Protein AF-A0A1W1CU04-F1 (afdb_monomer_lite)

pLDDT: mean 90.12, std 9.25, range [44.06, 98.25]

Structure (mmCIF, N/CA/C/O backbone):
data_AF-A0A1W1CU04-F1
#
_entry.id   AF-A0A1W1CU04-F1
#
loop_
_atom_site.group_PDB
_atom_site.id
_atom_site.type_symbol
_atom_site.label_atom_id
_atom_site.label_alt_id
_atom_site.label_comp_id
_atom_site.label_asym_id
_atom_site.label_entity_id
_atom_site.label_seq_id
_atom_site.pdbx_PDB_ins_code
_atom_site.Cartn_x
_atom_site.Cartn_y
_atom_site.Cartn_z
_atom_site.occupancy
_atom_site.B_iso_or_equiv
_atom_site.auth_seq_id
_atom_site.auth_comp_id
_atom_site.auth_asym_id
_atom_site.auth_atom_id
_atom_site.pdbx_PDB_model_num
ATOM 1 N N . MET A 1 1 ? 31.907 -10.666 -50.712 1.00 54.28 1 MET A N 1
ATOM 2 C CA . MET A 1 1 ? 33.345 -10.368 -50.486 1.00 54.28 1 MET A CA 1
ATOM 3 C C . MET A 1 1 ? 34.166 -11.618 -50.156 1.00 54.28 1 MET A C 1
ATOM 5 O O . MET A 1 1 ? 35.271 -11.721 -50.667 1.00 54.28 1 MET A O 1
ATOM 9 N N . ALA A 1 2 ? 33.621 -12.606 -49.430 1.00 50.88 2 ALA A N 1
ATOM 10 C CA . ALA A 1 2 ? 34.290 -13.886 -49.134 1.00 50.88 2 ALA A CA 1
ATOM 11 C C . ALA A 1 2 ? 34.660 -14.760 -50.361 1.00 50.88 2 ALA A C 1
ATOM 13 O O . ALA A 1 2 ? 35.478 -15.665 -50.253 1.00 50.88 2 ALA A O 1
ATOM 14 N N . HIS A 1 3 ? 34.098 -14.481 -51.544 1.00 54.50 3 HIS A N 1
ATOM 15 C CA . HIS A 1 3 ? 34.389 -15.219 -52.783 1.00 54.50 3 HIS A CA 1
ATOM 16 C C . HIS A 1 3 ? 35.418 -14.540 -53.704 1.00 54.50 3 HIS A C 1
ATOM 18 O O . HIS A 1 3 ? 35.673 -15.045 -54.795 1.00 54.50 3 HIS A O 1
ATOM 24 N N . SER A 1 4 ? 36.020 -13.421 -53.280 1.00 64.62 4 SER A N 1
ATOM 25 C CA . SER A 1 4 ? 37.124 -12.778 -54.007 1.00 64.62 4 SER A CA 1
ATOM 26 C C . SER A 1 4 ? 38.318 -13.733 -54.096 1.00 64.62 4 SER A C 1
ATOM 28 O O . SER A 1 4 ? 38.808 -14.188 -53.062 1.00 64.62 4 SER A O 1
ATOM 30 N N . SER A 1 5 ? 38.801 -14.023 -55.309 1.00 62.44 5 SER A N 1
ATOM 31 C CA . SER A 1 5 ? 39.942 -14.923 -55.547 1.00 62.44 5 SER A CA 1
ATOM 32 C C . SER A 1 5 ? 41.186 -14.522 -54.753 1.00 62.44 5 SER A C 1
ATOM 34 O O . SER A 1 5 ? 41.891 -15.390 -54.260 1.00 62.44 5 SER A O 1
ATOM 36 N N . ASN A 1 6 ? 41.398 -13.218 -54.556 1.00 72.88 6 ASN A N 1
ATOM 37 C CA . ASN A 1 6 ? 42.599 -12.673 -53.918 1.00 72.88 6 ASN A CA 1
ATOM 38 C C . ASN A 1 6 ? 42.543 -12.700 -52.381 1.00 72.88 6 ASN A C 1
ATOM 40 O O . ASN A 1 6 ? 43.567 -12.515 -51.731 1.00 72.88 6 ASN A O 1
ATOM 44 N N . LEU A 1 7 ? 41.356 -12.888 -51.789 1.00 80.00 7 LEU A N 1
ATOM 45 C CA . LEU A 1 7 ? 41.172 -12.917 -50.333 1.00 80.00 7 LEU A CA 1
ATOM 46 C C . LEU A 1 7 ? 41.146 -14.350 -49.776 1.00 80.00 7 LEU A C 1
ATOM 48 O O . LEU A 1 7 ? 41.404 -14.536 -48.591 1.00 80.00 7 LEU A O 1
ATOM 52 N N . LYS A 1 8 ? 40.869 -15.355 -50.620 1.00 81.62 8 LYS A N 1
ATOM 53 C CA . LYS A 1 8 ? 40.744 -16.769 -50.222 1.00 81.62 8 LYS A CA 1
ATOM 54 C C . LYS A 1 8 ? 41.971 -17.300 -49.484 1.00 81.62 8 LYS A C 1
ATOM 56 O O . LYS A 1 8 ? 41.802 -17.950 -48.462 1.00 81.62 8 LYS A O 1
ATOM 61 N N . ASP A 1 9 ? 43.171 -16.953 -49.941 1.00 84.44 9 ASP A N 1
ATOM 62 C CA . ASP A 1 9 ? 44.426 -17.431 -49.340 1.00 84.44 9 ASP A CA 1
ATOM 63 C C . ASP A 1 9 ? 44.681 -16.851 -47.938 1.00 84.44 9 ASP A C 1
ATOM 65 O O . ASP A 1 9 ? 45.442 -17.408 -47.145 1.00 84.44 9 ASP A O 1
ATOM 69 N N . TYR A 1 10 ? 44.025 -15.733 -47.612 1.00 87.69 10 TYR A N 1
ATOM 70 C CA . TYR A 1 10 ? 44.131 -15.074 -46.314 1.00 87.69 10 TYR A CA 1
ATOM 71 C C . TYR A 1 10 ? 42.973 -15.412 -45.378 1.00 87.69 10 TYR A C 1
ATOM 73 O O . TYR A 1 10 ? 43.105 -15.181 -44.178 1.00 87.69 10 TYR A O 1
ATOM 81 N N . LEU A 1 11 ? 41.853 -15.939 -45.877 1.00 89.06 11 LEU A N 1
ATOM 82 C CA . LEU A 1 11 ? 40.714 -16.308 -45.039 1.00 89.06 11 LEU A CA 1
ATOM 83 C C . LEU A 1 11 ? 41.063 -17.520 -44.173 1.00 89.06 11 LEU A C 1
ATOM 85 O O . LEU A 1 11 ? 41.605 -18.518 -44.646 1.00 89.06 11 LEU A O 1
ATOM 89 N N . VAL A 1 12 ? 40.766 -17.417 -42.879 1.00 89.12 12 VAL A N 1
ATOM 90 C CA . VAL A 1 12 ? 40.887 -18.553 -41.953 1.00 89.12 12 VAL A CA 1
ATOM 91 C C . VAL A 1 12 ? 39.713 -19.505 -42.154 1.00 89.12 12 VAL A C 1
ATOM 93 O O . VAL A 1 12 ? 39.900 -20.718 -42.196 1.00 89.12 12 VAL A O 1
ATOM 96 N N . ASP A 1 13 ? 38.526 -18.937 -42.347 1.00 86.75 13 ASP A N 1
ATOM 97 C CA . ASP A 1 13 ? 37.298 -19.622 -42.718 1.00 86.75 13 ASP A CA 1
ATOM 98 C C . ASP A 1 13 ? 36.418 -18.695 -43.578 1.00 86.75 13 ASP A C 1
ATOM 100 O O . ASP A 1 13 ? 36.758 -17.542 -43.853 1.00 86.75 13 ASP A O 1
ATOM 104 N N . THR A 1 14 ? 35.284 -19.216 -44.041 1.00 83.50 14 THR A N 1
ATOM 105 C CA . THR A 1 14 ? 34.280 -18.450 -44.794 1.00 83.50 14 THR A CA 1
ATOM 106 C C . THR A 1 14 ? 33.106 -18.001 -43.925 1.00 83.50 14 THR A C 1
ATOM 108 O O . THR A 1 14 ? 32.091 -17.559 -44.466 1.00 83.50 14 THR A O 1
ATOM 111 N N . GLN A 1 15 ? 33.195 -18.168 -42.604 1.00 85.81 15 GLN A N 1
ATOM 112 C CA . GLN A 1 15 ? 32.129 -17.804 -41.681 1.00 85.81 15 GLN A CA 1
ATOM 113 C C . GLN A 1 15 ? 32.195 -16.307 -41.373 1.00 85.81 15 GLN A C 1
ATOM 115 O O . GLN A 1 15 ? 33.254 -15.679 -41.382 1.00 85.81 15 GLN A O 1
ATOM 120 N N . VAL A 1 16 ? 31.027 -15.719 -41.127 1.00 87.69 16 VAL A N 1
ATOM 121 C CA . VAL A 1 16 ? 30.937 -14.352 -40.617 1.00 87.69 16 VAL A CA 1
ATOM 122 C C . VAL A 1 16 ? 31.003 -14.431 -39.101 1.00 87.69 16 VAL A C 1
ATOM 124 O O . VAL A 1 16 ? 30.215 -15.138 -38.476 1.00 87.69 16 VAL A O 1
ATOM 127 N N . HIS A 1 17 ? 31.952 -13.709 -38.519 1.00 89.75 17 HIS A N 1
ATOM 128 C CA . HIS A 1 17 ? 32.174 -13.672 -37.079 1.00 89.75 17 HIS A CA 1
ATOM 129 C C . HIS A 1 17 ? 31.559 -12.410 -36.500 1.00 89.75 17 HIS A C 1
ATOM 131 O O . HIS A 1 17 ? 31.733 -11.330 -37.059 1.00 89.75 17 HIS A O 1
ATOM 137 N N . PHE A 1 18 ? 30.876 -12.521 -35.367 1.00 89.44 18 PHE A N 1
ATOM 138 C CA . PHE A 1 18 ? 30.270 -11.369 -34.709 1.00 89.44 18 PHE A CA 1
ATOM 139 C C . PHE A 1 18 ? 31.154 -10.890 -33.558 1.00 89.44 18 PHE A C 1
ATOM 141 O O . PHE A 1 18 ? 31.377 -11.627 -32.597 1.00 89.44 18 PHE A O 1
ATOM 148 N N . LEU A 1 19 ? 31.666 -9.662 -33.653 1.00 87.06 19 LEU A N 1
ATOM 149 C CA . LEU A 1 19 ? 32.541 -9.061 -32.648 1.00 87.06 19 LEU A CA 1
ATOM 150 C C . LEU A 1 19 ? 32.083 -7.632 -32.348 1.00 87.06 19 LEU A C 1
ATOM 152 O O . LEU A 1 19 ? 31.969 -6.815 -33.253 1.00 87.06 19 LEU A O 1
ATOM 156 N N . ASN A 1 20 ? 31.840 -7.322 -31.070 1.00 82.25 20 ASN A N 1
ATOM 157 C CA . ASN A 1 20 ? 31.435 -5.989 -30.596 1.00 82.25 20 ASN A CA 1
ATOM 158 C C . ASN A 1 20 ? 30.204 -5.391 -31.307 1.00 82.25 20 ASN A C 1
ATOM 160 O O . ASN A 1 20 ? 30.112 -4.178 -31.462 1.00 82.25 20 ASN A O 1
ATOM 164 N N . GLY A 1 21 ? 29.251 -6.225 -31.733 1.00 79.38 21 GLY A N 1
ATOM 165 C CA . GLY A 1 21 ? 28.074 -5.749 -32.466 1.00 79.38 21 GLY A CA 1
ATOM 166 C C . GLY A 1 21 ? 28.260 -5.686 -33.986 1.00 79.38 21 GLY A C 1
ATOM 167 O O . GLY A 1 21 ? 27.312 -5.354 -34.696 1.00 79.38 21 GLY A O 1
ATOM 168 N N . GLU A 1 22 ? 29.453 -6.011 -34.494 1.00 83.25 22 GLU A N 1
ATOM 169 C CA . GLU A 1 22 ? 29.786 -5.948 -35.914 1.00 83.25 22 GLU A CA 1
ATOM 170 C C . GLU A 1 22 ? 30.057 -7.327 -36.521 1.00 83.25 22 GLU A C 1
ATOM 172 O O . GLU A 1 22 ? 30.656 -8.214 -35.913 1.00 83.25 22 GLU A O 1
ATOM 177 N N . GLU A 1 23 ? 29.628 -7.486 -37.769 1.00 88.19 23 GLU A N 1
ATOM 178 C CA . GLU A 1 23 ? 29.925 -8.644 -38.604 1.00 88.19 23 GLU A CA 1
ATOM 179 C C . GLU A 1 23 ? 31.312 -8.486 -39.235 1.00 88.19 23 GLU A C 1
ATOM 181 O O . GLU A 1 23 ? 31.599 -7.507 -39.926 1.00 88.19 23 GLU A O 1
ATOM 186 N N . THR A 1 24 ? 32.178 -9.468 -39.013 1.00 90.19 24 THR A N 1
ATOM 187 C CA . THR A 1 24 ? 33.597 -9.429 -39.369 1.00 90.19 24 THR A CA 1
ATOM 188 C C . THR A 1 24 ? 34.019 -10.673 -40.131 1.00 90.19 24 THR A C 1
ATOM 190 O O . THR A 1 24 ? 33.391 -11.731 -40.052 1.00 90.19 24 THR A O 1
ATOM 193 N N . LEU A 1 25 ? 35.118 -10.549 -40.873 1.00 90.12 25 LEU A N 1
ATOM 194 C CA . LEU A 1 25 ? 35.804 -11.682 -41.490 1.00 90.12 25 LEU A CA 1
ATOM 195 C C . LEU A 1 25 ? 37.076 -11.992 -40.708 1.00 90.12 25 LEU A C 1
ATOM 197 O O . LEU A 1 25 ? 37.779 -11.072 -40.284 1.00 90.12 25 LEU A O 1
ATOM 201 N N . MET A 1 26 ? 37.399 -13.276 -40.563 1.00 92.12 26 MET A N 1
ATOM 202 C CA . MET A 1 26 ? 38.634 -13.705 -39.914 1.00 92.12 26 MET A CA 1
ATOM 203 C C . MET A 1 26 ? 39.724 -13.990 -40.951 1.00 92.12 26 MET A C 1
ATOM 205 O O . MET A 1 26 ? 39.565 -14.844 -41.827 1.00 92.12 26 MET A O 1
ATOM 209 N N . VAL A 1 27 ? 40.855 -13.290 -40.843 1.00 92.25 27 VAL A N 1
ATOM 210 C CA . VAL A 1 27 ? 41.971 -13.396 -41.796 1.00 92.25 27 VAL A CA 1
ATOM 211 C C . VAL A 1 27 ? 43.332 -13.591 -41.122 1.00 92.25 27 VAL A C 1
ATOM 213 O O . VAL A 1 27 ? 43.579 -13.157 -39.993 1.00 92.25 27 VAL A O 1
ATOM 216 N N . ARG A 1 28 ? 44.252 -14.234 -41.846 1.00 91.88 28 ARG A N 1
ATOM 217 C CA . ARG A 1 28 ? 45.676 -14.375 -41.514 1.00 91.88 28 ARG A CA 1
ATOM 218 C C . ARG A 1 28 ? 46.428 -13.072 -41.791 1.00 91.88 28 ARG A C 1
ATOM 220 O O . ARG A 1 28 ? 46.020 -12.270 -42.627 1.00 91.88 28 ARG A O 1
ATOM 227 N N . GLY A 1 29 ? 47.561 -12.873 -41.115 1.00 88.31 29 GLY A N 1
ATOM 228 C CA . GLY A 1 29 ? 48.435 -11.716 -41.340 1.00 88.31 29 GLY A CA 1
ATOM 229 C C . GLY A 1 29 ? 48.905 -11.593 -42.798 1.00 88.31 29 GLY A C 1
ATOM 230 O O . GLY A 1 29 ? 49.061 -12.589 -43.497 1.00 88.31 29 GLY A O 1
ATOM 231 N N . GLY A 1 30 ? 49.128 -10.360 -43.263 1.00 86.81 30 GLY A N 1
ATOM 232 C CA . GLY A 1 30 ? 49.536 -10.076 -44.650 1.00 86.81 30 GLY A CA 1
ATOM 233 C C . GLY A 1 30 ? 48.389 -9.730 -45.610 1.00 86.81 30 GLY A C 1
ATOM 234 O O . GLY A 1 30 ? 48.650 -9.381 -46.760 1.00 86.81 30 GLY A O 1
ATOM 235 N N . PHE A 1 31 ? 47.141 -9.729 -45.131 1.00 87.50 31 PHE A N 1
ATOM 236 C CA . PHE A 1 31 ? 45.939 -9.416 -45.917 1.00 87.50 31 PHE A CA 1
ATOM 237 C C . PHE A 1 31 ? 45.874 -7.976 -46.468 1.00 87.50 31 PHE A C 1
ATOM 239 O O . PHE A 1 31 ? 45.097 -7.719 -47.384 1.00 87.50 31 PHE A O 1
ATOM 246 N N . ASN A 1 32 ? 46.689 -7.037 -45.963 1.00 85.38 32 ASN A N 1
ATOM 247 C CA . ASN A 1 32 ? 46.662 -5.611 -46.344 1.00 85.38 32 ASN A CA 1
ATOM 248 C C . ASN A 1 32 ? 46.823 -5.359 -47.855 1.00 85.38 32 ASN A C 1
ATOM 250 O O . ASN A 1 32 ? 46.348 -4.346 -48.365 1.00 85.38 32 ASN A O 1
ATOM 254 N N . LYS A 1 33 ? 47.509 -6.261 -48.575 1.00 84.69 33 LYS A N 1
ATOM 255 C CA . LYS A 1 33 ? 47.652 -6.187 -50.040 1.00 84.69 33 LYS A CA 1
ATOM 256 C C . LYS A 1 33 ? 46.399 -6.669 -50.781 1.00 84.69 33 LYS A C 1
ATOM 258 O O . LYS A 1 33 ? 46.155 -6.224 -51.897 1.00 84.69 33 LYS A O 1
ATOM 263 N N . ALA A 1 34 ? 45.625 -7.566 -50.171 1.00 85.94 34 ALA A N 1
ATOM 264 C CA . ALA A 1 34 ? 44.430 -8.169 -50.755 1.00 85.94 34 ALA A CA 1
ATOM 265 C C . ALA A 1 34 ? 43.155 -7.361 -50.468 1.00 85.94 34 ALA A C 1
ATOM 267 O O . ALA A 1 34 ? 42.261 -7.312 -51.312 1.00 85.94 34 ALA A O 1
ATOM 268 N N . ILE A 1 35 ? 43.056 -6.724 -49.296 1.00 86.69 35 ILE A N 1
ATOM 269 C CA . ILE A 1 35 ? 41.890 -5.926 -48.906 1.00 86.69 35 ILE A CA 1
ATOM 270 C C . ILE A 1 35 ? 42.269 -4.782 -47.960 1.00 86.69 35 ILE A C 1
ATOM 272 O O . ILE A 1 35 ? 43.042 -4.958 -47.019 1.00 86.69 35 ILE A O 1
ATOM 276 N N . LYS A 1 36 ? 41.677 -3.603 -48.188 1.00 88.38 36 LYS A N 1
ATOM 277 C CA . LYS A 1 36 ? 41.704 -2.492 -47.230 1.00 88.38 36 LYS A CA 1
ATOM 278 C C . LYS A 1 36 ? 40.586 -2.687 -46.209 1.00 88.38 36 LYS A C 1
ATOM 280 O O . LYS A 1 36 ? 39.408 -2.695 -46.575 1.00 88.38 36 LYS A O 1
ATOM 285 N N . ALA A 1 37 ? 40.953 -2.861 -44.947 1.00 89.31 37 ALA A N 1
ATOM 286 C CA . ALA A 1 37 ? 40.018 -3.138 -43.866 1.00 89.31 37 ALA A CA 1
ATOM 287 C C . ALA A 1 37 ? 40.533 -2.574 -42.535 1.00 89.31 37 ALA A C 1
ATOM 289 O O . ALA A 1 37 ? 41.746 -2.480 -42.335 1.00 89.31 37 ALA A O 1
ATOM 290 N N . SER A 1 38 ? 39.622 -2.216 -41.630 1.00 88.62 38 SER A N 1
ATOM 291 C CA . SER A 1 38 ? 39.956 -1.926 -40.234 1.00 88.62 38 SER A CA 1
ATOM 292 C C . SER A 1 38 ? 40.037 -3.231 -39.443 1.00 88.62 38 SER A C 1
ATOM 294 O O . SER A 1 38 ? 39.278 -4.169 -39.685 1.00 88.62 38 SER A O 1
ATOM 296 N N . VAL A 1 39 ? 40.981 -3.307 -38.505 1.00 90.88 39 VAL A N 1
ATOM 297 C CA . VAL A 1 39 ? 41.108 -4.442 -37.583 1.00 90.88 39 VAL A CA 1
ATOM 298 C C . VAL A 1 39 ? 40.288 -4.130 -36.337 1.00 90.88 39 VAL A C 1
ATOM 300 O O . VAL A 1 39 ? 40.602 -3.173 -35.635 1.00 90.88 39 VAL A O 1
ATOM 303 N N . LEU A 1 40 ? 39.269 -4.941 -36.055 1.00 89.31 40 LEU A N 1
ATOM 304 C CA . LEU A 1 40 ? 38.400 -4.773 -34.882 1.00 89.31 40 LEU A CA 1
ATOM 305 C C . LEU A 1 40 ? 38.860 -5.591 -33.673 1.00 89.31 40 LEU A C 1
ATOM 307 O O . LEU A 1 40 ? 38.495 -5.293 -32.539 1.00 89.31 40 LEU A O 1
ATOM 311 N N . GLY A 1 41 ? 39.678 -6.617 -33.897 1.00 90.50 41 GLY A N 1
ATOM 312 C CA . GLY A 1 41 ? 40.211 -7.439 -32.822 1.00 90.50 41 GLY A CA 1
ATOM 313 C C . GLY A 1 41 ? 41.112 -8.555 -33.324 1.00 90.50 41 GLY A C 1
ATOM 314 O O . GLY A 1 41 ? 41.338 -8.717 -34.527 1.00 90.50 41 GLY A O 1
ATOM 315 N N . ARG A 1 42 ? 41.627 -9.343 -32.379 1.00 91.62 42 ARG A N 1
ATOM 316 C CA . ARG A 1 42 ? 42.416 -10.544 -32.658 1.00 91.62 42 ARG A CA 1
ATOM 317 C C . ARG A 1 42 ? 41.809 -11.751 -31.958 1.00 91.62 42 ARG A C 1
ATOM 319 O O . ARG A 1 42 ? 41.322 -11.629 -30.837 1.00 91.62 42 ARG A O 1
ATOM 326 N N . SER A 1 43 ? 41.847 -12.905 -32.613 1.00 91.81 43 SER A N 1
ATOM 327 C CA . SER A 1 43 ? 41.482 -14.176 -31.992 1.00 91.81 43 SER A CA 1
ATOM 328 C C . SER A 1 43 ? 42.599 -14.674 -31.070 1.00 91.81 43 SER A C 1
ATOM 330 O O . SER A 1 43 ? 43.752 -14.250 -31.175 1.00 91.81 43 SER A O 1
ATOM 332 N N . SER A 1 44 ? 42.273 -15.623 -30.190 1.00 88.19 44 SER A N 1
ATOM 333 C CA . SER A 1 44 ? 43.250 -16.308 -29.329 1.00 88.19 44 SER A CA 1
ATOM 334 C C . SER A 1 44 ? 44.331 -17.050 -30.126 1.00 88.19 44 SER A C 1
ATOM 336 O O . SER A 1 44 ? 45.464 -17.156 -29.670 1.00 88.19 44 SER A O 1
ATOM 338 N N . GLY A 1 45 ? 44.004 -17.504 -31.341 1.00 86.25 45 GLY A N 1
ATOM 339 C CA . GLY A 1 45 ? 44.941 -18.112 -32.291 1.00 86.25 45 GLY A CA 1
ATOM 340 C C . GLY A 1 45 ? 45.793 -17.113 -33.087 1.00 86.25 45 GLY A C 1
ATOM 341 O O . GLY A 1 45 ? 46.537 -17.526 -33.971 1.00 86.25 45 GLY A O 1
ATOM 342 N N . GLY A 1 46 ? 45.683 -15.807 -32.814 1.00 88.88 46 GLY A N 1
ATOM 343 C CA . GLY A 1 46 ? 46.479 -14.761 -33.466 1.00 88.88 46 GLY A CA 1
ATOM 344 C C . GLY A 1 46 ? 45.952 -14.282 -34.825 1.00 88.88 46 GLY A C 1
ATOM 345 O O . GLY A 1 46 ? 46.653 -13.544 -35.517 1.00 88.88 46 GLY A O 1
ATOM 346 N N . PHE A 1 47 ? 44.733 -14.667 -35.216 1.00 93.19 47 PHE A N 1
ATOM 347 C CA . PHE A 1 47 ? 44.088 -14.197 -36.450 1.00 93.19 47 PHE A CA 1
ATOM 348 C C . PHE A 1 47 ? 43.404 -12.843 -36.250 1.00 93.19 47 PHE A C 1
ATOM 350 O O . PHE A 1 47 ? 43.088 -12.462 -35.125 1.00 93.19 47 PHE A O 1
ATOM 357 N N . PHE A 1 48 ? 43.163 -12.112 -37.335 1.00 92.81 48 PHE A N 1
ATOM 358 C CA . PHE A 1 48 ? 42.586 -10.769 -37.298 1.00 92.81 48 PHE A CA 1
ATOM 359 C C . PHE A 1 48 ? 41.107 -10.799 -37.669 1.00 92.81 48 PHE A C 1
ATOM 361 O O . PHE A 1 48 ? 40.753 -11.340 -38.715 1.00 92.81 48 PHE A O 1
ATOM 368 N N . TYR A 1 49 ? 40.267 -10.163 -36.853 1.00 92.94 49 TYR A N 1
ATOM 369 C CA . TYR A 1 49 ? 38.896 -9.826 -37.226 1.00 92.94 49 TYR A CA 1
ATOM 370 C C . TYR A 1 49 ? 38.905 -8.491 -37.956 1.00 92.94 49 TYR A C 1
ATOM 372 O O . TYR A 1 49 ? 39.362 -7.484 -37.402 1.00 92.94 49 TYR A O 1
ATOM 380 N N . ILE A 1 50 ? 38.431 -8.490 -39.198 1.00 90.38 50 ILE A N 1
ATOM 381 C CA . ILE A 1 50 ? 38.492 -7.319 -40.068 1.00 90.38 50 ILE A CA 1
ATOM 382 C C . ILE A 1 50 ? 37.111 -6.890 -40.558 1.00 90.38 50 ILE A C 1
ATOM 384 O O . ILE A 1 50 ? 36.259 -7.728 -40.869 1.00 90.38 50 ILE A O 1
ATOM 388 N N . LEU A 1 51 ? 36.934 -5.576 -40.693 1.00 89.25 51 LEU A N 1
ATOM 389 C CA . LEU A 1 51 ? 35.798 -4.955 -41.366 1.00 89.25 51 LEU A CA 1
ATOM 390 C C . LEU A 1 51 ? 36.282 -4.283 -42.661 1.00 89.25 51 LEU A C 1
ATOM 392 O O . LEU A 1 51 ? 37.076 -3.338 -42.611 1.00 89.25 51 LEU A O 1
ATOM 396 N N . PRO A 1 52 ? 35.835 -4.744 -43.843 1.00 88.31 52 PRO A N 1
ATOM 397 C CA . PRO A 1 52 ? 36.193 -4.118 -45.109 1.00 88.31 52 PRO A CA 1
ATOM 398 C C . PRO A 1 52 ? 35.811 -2.635 -45.162 1.00 88.31 52 PRO A C 1
ATOM 400 O O . PRO A 1 52 ? 34.673 -2.257 -44.880 1.00 88.31 52 PRO A O 1
ATOM 403 N N . GLN A 1 53 ? 36.730 -1.787 -45.626 1.00 85.75 53 GLN A N 1
ATOM 404 C CA . GLN A 1 53 ? 36.472 -0.347 -45.741 1.00 85.75 53 GLN A CA 1
ATOM 405 C C . GLN A 1 53 ? 35.312 -0.037 -46.708 1.00 85.75 53 GLN A C 1
ATOM 407 O O . GLN A 1 53 ? 34.604 0.950 -46.539 1.00 85.75 53 GLN A O 1
ATOM 412 N N . SER A 1 54 ? 35.065 -0.917 -47.681 1.00 83.75 54 SER A N 1
ATOM 413 C CA . SER A 1 54 ? 33.948 -0.839 -48.629 1.00 83.75 54 SER A CA 1
ATOM 414 C C . SER A 1 54 ? 32.561 -0.865 -47.977 1.00 83.75 54 SER A C 1
ATOM 416 O O . SER A 1 54 ? 31.620 -0.350 -48.576 1.00 83.75 54 SER A O 1
ATOM 418 N N . ILE A 1 55 ? 32.418 -1.436 -46.774 1.00 84.50 55 ILE A N 1
ATOM 419 C CA . ILE A 1 55 ? 31.147 -1.466 -46.027 1.00 84.50 55 ILE A CA 1
ATOM 420 C C . ILE A 1 55 ? 31.134 -0.529 -44.813 1.00 84.50 55 ILE A C 1
ATOM 422 O O . ILE A 1 55 ? 30.084 -0.339 -44.205 1.00 84.50 55 ILE A O 1
ATOM 426 N N . SER A 1 56 ? 32.263 0.109 -44.490 1.00 82.00 56 SER A N 1
ATOM 427 C CA . SER A 1 56 ? 32.386 1.012 -43.338 1.00 82.00 56 SER A CA 1
ATOM 428 C C . SER A 1 56 ? 31.404 2.190 -43.410 1.00 82.00 56 SER A C 1
ATOM 430 O O . SER A 1 56 ? 30.711 2.461 -42.435 1.00 82.00 56 SER A O 1
ATOM 432 N N . HIS A 1 57 ? 31.226 2.805 -44.586 1.00 86.81 57 HIS A N 1
ATOM 433 C CA . HIS A 1 57 ? 30.239 3.880 -44.775 1.00 86.81 57 HIS A CA 1
ATOM 434 C C . HIS A 1 57 ? 28.786 3.402 -44.572 1.00 86.81 57 HIS A C 1
ATOM 436 O O . HIS A 1 57 ? 27.932 4.158 -44.112 1.00 86.81 57 HIS A O 1
ATOM 442 N N . LEU A 1 58 ? 28.469 2.145 -44.915 1.00 88.50 58 LEU A N 1
ATOM 443 C CA . LEU A 1 58 ? 27.131 1.590 -44.669 1.00 88.50 58 LEU A CA 1
ATOM 444 C C . LEU A 1 58 ? 26.878 1.420 -43.169 1.00 88.50 58 LEU A C 1
ATOM 446 O O . LEU A 1 58 ? 25.783 1.739 -42.713 1.00 88.50 58 LEU A O 1
ATOM 450 N N . LYS A 1 59 ? 27.893 0.990 -42.413 1.00 84.62 59 LYS A N 1
ATOM 451 C CA . LYS A 1 59 ? 27.828 0.873 -40.951 1.00 84.62 59 LYS A CA 1
ATOM 452 C C . LYS A 1 59 ? 27.710 2.225 -40.255 1.00 84.62 59 LYS A C 1
ATOM 454 O O . LYS A 1 59 ? 26.868 2.390 -39.378 1.00 84.62 59 LYS A O 1
ATOM 459 N N . GLU A 1 60 ? 28.457 3.223 -40.708 1.00 87.00 60 GLU A N 1
ATOM 460 C CA . GLU A 1 60 ? 28.328 4.595 -40.208 1.00 87.00 60 GLU A CA 1
ATOM 461 C C . GLU A 1 60 ? 26.921 5.167 -40.460 1.00 87.00 60 GLU A C 1
ATOM 463 O O . GLU A 1 60 ? 26.290 5.745 -39.567 1.00 87.00 60 GLU A O 1
ATOM 468 N N . ARG A 1 61 ? 26.378 4.939 -41.663 1.00 92.62 61 ARG A N 1
ATOM 469 C CA . ARG A 1 61 ? 25.006 5.330 -42.007 1.00 92.62 61 ARG A CA 1
ATOM 470 C C . ARG A 1 61 ? 23.966 4.591 -41.165 1.00 92.62 61 ARG A C 1
ATOM 472 O O . ARG A 1 61 ? 23.011 5.224 -40.724 1.00 92.62 61 ARG A O 1
ATOM 479 N N . GLU A 1 62 ? 24.133 3.288 -40.944 1.00 91.50 62 GLU A N 1
ATOM 480 C CA . GLU A 1 62 ? 23.276 2.486 -40.059 1.00 91.50 62 GLU A CA 1
ATOM 481 C C . GLU A 1 62 ? 23.257 3.074 -38.644 1.00 91.50 62 GLU A C 1
ATOM 483 O O . GLU A 1 62 ? 22.183 3.392 -38.132 1.00 91.50 62 GLU A O 1
ATOM 488 N N . SER A 1 63 ? 24.432 3.324 -38.058 1.00 90.31 63 SER A N 1
ATOM 489 C CA . SER A 1 63 ? 24.555 3.929 -36.728 1.00 90.31 63 SER A CA 1
ATOM 490 C C . SER A 1 63 ? 23.869 5.294 -36.657 1.00 90.31 63 SER A C 1
ATOM 492 O O . SER A 1 63 ? 23.114 5.557 -35.726 1.00 90.31 63 SER A O 1
ATOM 494 N N . THR A 1 64 ? 24.065 6.149 -37.664 1.00 96.06 64 THR A N 1
ATOM 495 C CA . THR A 1 64 ? 23.434 7.479 -37.714 1.00 96.06 64 THR A CA 1
ATOM 496 C C . THR A 1 64 ? 21.910 7.378 -37.791 1.00 96.06 64 THR A C 1
ATOM 498 O O . THR A 1 64 ? 21.193 8.142 -37.142 1.00 96.06 64 THR A O 1
ATOM 501 N N . LEU A 1 65 ? 21.386 6.432 -38.576 1.00 97.12 65 LEU A N 1
ATOM 502 C CA . LEU A 1 65 ? 19.945 6.193 -38.676 1.00 97.12 65 LEU A CA 1
ATOM 503 C C . LEU A 1 65 ? 19.361 5.672 -37.360 1.00 97.12 65 LEU A C 1
ATOM 505 O O . LEU A 1 65 ? 18.273 6.105 -36.979 1.00 97.12 65 LEU A O 1
ATOM 509 N N . LEU A 1 66 ? 20.075 4.789 -36.658 1.00 96.06 66 LEU A N 1
ATOM 510 C CA . LEU A 1 66 ? 19.670 4.294 -35.342 1.00 96.06 66 LEU A CA 1
ATOM 511 C C . LEU A 1 66 ? 19.624 5.426 -34.312 1.00 96.06 66 LEU A C 1
ATOM 513 O O . LEU A 1 66 ? 18.586 5.613 -33.678 1.00 96.06 66 LEU A O 1
ATOM 517 N N . SER A 1 67 ? 20.666 6.255 -34.227 1.00 96.62 67 SER A N 1
ATOM 518 C CA . SER A 1 67 ? 20.675 7.415 -33.325 1.00 96.62 67 SER A CA 1
ATOM 519 C C . SER A 1 67 ? 19.546 8.399 -33.643 1.00 96.62 67 SER A C 1
ATOM 521 O O . SER A 1 67 ? 18.846 8.866 -32.746 1.00 96.62 67 SER A O 1
ATOM 523 N N . ARG A 1 68 ? 19.284 8.665 -34.929 1.00 97.69 68 ARG A N 1
ATOM 524 C CA . ARG A 1 68 ? 18.179 9.545 -35.342 1.00 97.69 68 ARG A CA 1
ATOM 525 C C . ARG A 1 68 ? 16.810 8.964 -34.989 1.00 97.69 68 ARG A C 1
ATOM 527 O O . ARG A 1 68 ? 15.893 9.706 -34.640 1.00 97.69 68 ARG A O 1
ATOM 534 N N . LYS A 1 69 ? 16.646 7.643 -35.086 1.00 98.00 69 LYS A N 1
ATOM 535 C CA . LYS A 1 69 ? 15.422 6.958 -34.656 1.00 98.00 69 LYS A CA 1
ATOM 536 C C . LYS A 1 69 ? 15.203 7.144 -33.154 1.00 98.00 69 LYS A C 1
ATOM 538 O O . LYS A 1 69 ? 14.086 7.467 -32.754 1.00 98.00 69 LYS A O 1
ATOM 543 N N . GLU A 1 70 ? 16.240 6.965 -32.342 1.00 97.38 70 GLU A N 1
ATOM 544 C CA . GLU A 1 70 ? 16.166 7.164 -30.890 1.00 97.38 70 GLU A CA 1
ATOM 545 C C . GLU A 1 70 ? 15.799 8.604 -30.526 1.00 97.38 70 GLU A C 1
ATOM 547 O O . GLU A 1 70 ? 14.901 8.815 -29.713 1.00 97.38 70 GLU A O 1
ATOM 552 N N . GLU A 1 71 ? 16.400 9.593 -31.190 1.00 97.88 71 GLU A N 1
ATOM 553 C CA . GLU A 1 71 ? 16.071 11.012 -30.999 1.00 97.88 71 GLU A CA 1
ATOM 554 C C . GLU A 1 71 ? 14.586 11.299 -31.284 1.00 97.88 71 GLU A C 1
ATOM 556 O O . GLU A 1 71 ? 13.902 11.982 -30.516 1.00 97.88 71 GLU A O 1
ATOM 561 N N . VAL A 1 72 ? 14.050 10.733 -32.370 1.00 98.19 72 VAL A N 1
ATOM 562 C CA . VAL A 1 72 ? 12.634 10.882 -32.731 1.00 98.19 72 VAL A CA 1
ATOM 563 C C . VAL A 1 72 ? 11.723 10.249 -31.679 1.00 98.19 72 VAL A C 1
ATOM 565 O O . VAL A 1 72 ? 10.733 10.873 -31.287 1.00 98.19 72 VAL A O 1
ATOM 568 N N . ILE A 1 73 ? 12.052 9.043 -31.206 1.00 98.12 73 ILE A N 1
ATOM 569 C CA . ILE A 1 73 ? 11.299 8.362 -30.141 1.00 98.12 73 ILE A CA 1
ATOM 570 C C . ILE A 1 73 ? 11.314 9.211 -28.872 1.00 98.12 73 ILE A C 1
ATOM 572 O O . ILE A 1 73 ? 10.255 9.481 -28.306 1.00 98.12 73 ILE A O 1
ATOM 576 N N . TYR A 1 74 ? 12.487 9.689 -28.463 1.00 98.12 74 TYR A N 1
ATOM 577 C CA . TYR A 1 74 ? 12.641 10.520 -27.277 1.00 98.12 74 TYR A CA 1
ATOM 578 C C . TYR A 1 74 ? 11.777 11.782 -27.356 1.00 98.12 74 TYR A C 1
ATOM 580 O O . TYR A 1 74 ? 11.024 12.078 -26.427 1.00 98.12 74 TYR A O 1
ATOM 588 N N . ARG A 1 75 ? 11.789 12.473 -28.499 1.00 98.19 75 ARG A N 1
ATOM 589 C CA . ARG A 1 75 ? 10.942 13.649 -28.735 1.00 98.19 75 ARG A CA 1
ATOM 590 C C . ARG A 1 75 ? 9.450 13.323 -28.619 1.00 98.19 75 ARG A C 1
ATOM 592 O O . ARG A 1 75 ? 8.695 14.106 -28.042 1.00 98.19 75 ARG A O 1
ATOM 599 N N . TYR A 1 76 ? 9.002 12.180 -29.143 1.00 98.25 76 TYR A N 1
ATOM 600 C CA . TYR A 1 76 ? 7.610 11.753 -28.973 1.00 98.25 76 TYR A CA 1
ATOM 601 C C . TYR A 1 76 ? 7.273 11.460 -27.512 1.00 98.25 76 TYR A C 1
ATOM 603 O O . TYR A 1 76 ? 6.238 11.923 -27.032 1.00 98.25 76 TYR A O 1
ATOM 611 N N . CYS A 1 77 ? 8.154 10.774 -26.783 1.00 98.19 77 CYS A N 1
ATOM 612 C CA . CYS A 1 77 ? 7.986 10.527 -25.353 1.00 98.19 77 CYS A CA 1
ATOM 613 C C . CYS A 1 77 ? 7.909 11.835 -24.555 1.00 98.19 77 CYS A C 1
ATOM 615 O O . CYS A 1 77 ? 7.042 11.962 -23.689 1.00 98.19 77 CYS A O 1
ATOM 617 N N . GLN A 1 78 ? 8.756 12.824 -24.859 1.00 98.00 78 GLN A N 1
ATOM 618 C CA . GLN A 1 78 ? 8.713 14.145 -24.226 1.00 98.00 78 GLN A CA 1
ATOM 619 C C . GLN A 1 78 ? 7.379 14.854 -24.477 1.00 98.00 78 GLN A C 1
ATOM 621 O O . GLN A 1 78 ? 6.735 15.299 -23.529 1.00 98.00 78 GLN A O 1
ATOM 626 N N . ASN A 1 79 ? 6.926 14.909 -25.732 1.00 97.75 79 ASN A N 1
ATOM 627 C CA . ASN A 1 79 ? 5.661 15.555 -26.094 1.00 97.75 79 ASN A CA 1
ATOM 628 C C . ASN A 1 79 ? 4.453 14.867 -25.445 1.00 97.75 79 ASN A C 1
ATOM 630 O O . ASN A 1 79 ? 3.543 15.531 -24.937 1.00 97.75 79 ASN A O 1
ATOM 634 N N . PHE A 1 80 ? 4.453 13.534 -25.430 1.00 97.00 80 PHE A N 1
ATOM 635 C CA . PHE A 1 80 ? 3.417 12.749 -24.771 1.00 97.00 80 PHE A CA 1
ATOM 636 C C . PHE A 1 80 ? 3.409 13.004 -23.261 1.00 97.00 80 PHE A C 1
ATOM 638 O O . PHE A 1 80 ? 2.368 13.325 -22.689 1.00 97.00 80 PHE A O 1
ATOM 645 N N . SER A 1 81 ? 4.582 12.962 -22.629 1.00 97.19 81 SER A N 1
ATOM 646 C CA . SER A 1 81 ? 4.738 13.217 -21.195 1.00 97.19 81 SER A CA 1
ATOM 647 C C . SER A 1 81 ? 4.287 14.628 -20.827 1.00 97.19 81 SER A C 1
ATOM 649 O O . SER A 1 81 ? 3.538 14.793 -19.871 1.00 97.19 81 SER A O 1
ATOM 651 N N . ALA A 1 82 ? 4.657 15.643 -21.613 1.00 96.75 82 ALA A N 1
ATOM 652 C CA . ALA A 1 82 ? 4.223 17.025 -21.412 1.00 96.75 82 ALA A CA 1
ATOM 653 C C . ALA A 1 82 ? 2.699 17.182 -21.535 1.00 96.75 82 ALA A C 1
ATOM 655 O O . ALA A 1 82 ? 2.091 17.958 -20.799 1.00 96.75 82 ALA A O 1
ATOM 656 N N . THR A 1 83 ? 2.068 16.427 -22.438 1.00 96.38 83 THR A N 1
ATOM 657 C CA . THR A 1 83 ? 0.607 16.408 -22.585 1.00 96.38 83 THR A CA 1
ATOM 658 C C . THR A 1 83 ? -0.056 15.774 -21.363 1.00 96.38 83 THR A C 1
ATOM 660 O O . THR A 1 83 ? -0.949 16.380 -20.773 1.00 96.38 83 THR A O 1
ATOM 663 N N . MET A 1 84 ? 0.426 14.610 -20.922 1.00 93.56 84 MET A N 1
ATOM 664 C CA . MET A 1 84 ? -0.112 13.899 -19.754 1.00 93.56 84 MET A CA 1
ATOM 665 C C . MET A 1 84 ? 0.136 14.649 -18.441 1.00 93.56 84 MET A C 1
ATOM 667 O O . MET A 1 84 ? -0.719 14.647 -17.556 1.00 93.56 84 MET A O 1
ATOM 671 N N . HIS A 1 85 ? 1.267 15.347 -18.319 1.00 96.06 85 HIS A N 1
ATOM 672 C CA . HIS A 1 85 ? 1.630 16.093 -17.115 1.00 96.06 85 HIS A CA 1
ATOM 673 C C . HIS A 1 85 ? 0.609 17.185 -16.767 1.00 96.06 85 HIS A C 1
ATOM 675 O O . HIS A 1 85 ? 0.371 17.449 -15.590 1.00 96.06 85 HIS A O 1
ATOM 681 N N . LYS A 1 86 ? -0.086 17.752 -17.764 1.00 96.12 86 LYS A N 1
ATOM 682 C CA . LYS A 1 86 ? -1.189 18.707 -17.543 1.00 96.12 86 LYS A CA 1
ATOM 683 C C . LYS A 1 86 ? -2.315 18.118 -16.685 1.00 96.12 86 LYS A C 1
ATOM 685 O O . LYS A 1 86 ? -2.981 18.850 -15.960 1.00 96.12 86 LYS A O 1
ATOM 690 N N . HIS A 1 87 ? -2.501 16.799 -16.730 1.00 96.06 87 HIS A N 1
ATOM 691 C CA . HIS A 1 87 ? -3.516 16.073 -15.966 1.00 96.06 87 HIS A CA 1
ATOM 692 C C . HIS A 1 87 ? -2.978 15.464 -14.666 1.00 96.06 87 HIS A C 1
ATOM 694 O O . HIS A 1 87 ? -3.738 14.829 -13.9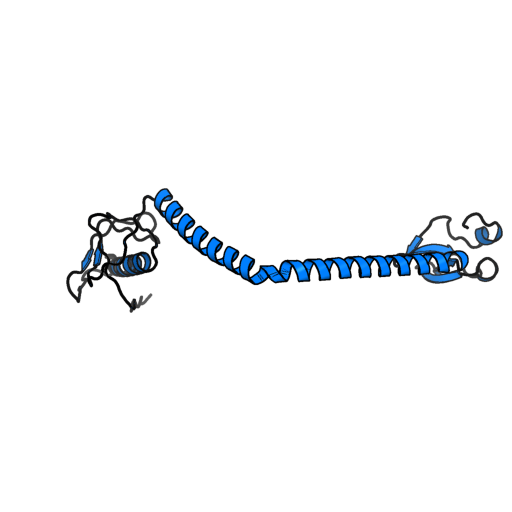37 1.00 96.06 87 HIS A O 1
ATOM 700 N N . TYR A 1 88 ? -1.698 15.666 -14.334 1.00 95.31 88 TYR A N 1
ATOM 701 C CA . TYR A 1 88 ? -1.063 15.044 -13.171 1.00 95.31 88 TYR A CA 1
ATOM 702 C C . TYR A 1 88 ? -1.813 15.325 -11.864 1.00 95.31 88 TYR A C 1
ATOM 704 O O . TYR A 1 88 ? -2.077 14.406 -11.093 1.00 95.31 88 TYR A O 1
ATOM 712 N N . LEU A 1 89 ? -2.215 16.579 -11.624 1.00 97.19 89 LEU A N 1
ATOM 713 C CA . LEU A 1 89 ? -2.939 16.943 -10.402 1.00 97.19 89 LEU A CA 1
ATOM 714 C C . LEU A 1 89 ? -4.300 16.243 -10.299 1.00 97.19 89 LEU A C 1
ATOM 716 O O . LEU A 1 89 ? -4.689 15.841 -9.204 1.00 97.19 89 LEU A O 1
ATOM 720 N N . PHE A 1 90 ? -4.987 16.061 -11.428 1.00 96.38 90 PHE A N 1
ATOM 721 C CA . PHE A 1 90 ? -6.256 15.340 -11.484 1.00 96.38 90 PHE A CA 1
ATOM 722 C C . PHE A 1 90 ? -6.060 13.840 -11.247 1.00 96.38 90 PHE A C 1
ATOM 724 O O . PHE A 1 90 ? -6.757 13.261 -10.422 1.00 96.38 90 PHE A O 1
ATOM 731 N N . MET A 1 91 ? -5.054 13.225 -11.872 1.00 94.81 91 MET A N 1
ATOM 732 C CA . MET A 1 91 ? -4.720 11.816 -11.628 1.00 94.81 91 MET A CA 1
ATOM 733 C C . MET A 1 91 ? -4.307 11.571 -10.174 1.00 94.81 91 MET A C 1
ATOM 735 O O . MET A 1 91 ? -4.739 10.600 -9.561 1.00 94.81 91 MET A O 1
ATOM 739 N N . ARG A 1 92 ? -3.543 12.493 -9.578 1.00 96.56 92 ARG A N 1
ATOM 740 C CA . ARG A 1 92 ? -3.185 12.442 -8.155 1.00 96.56 92 ARG A CA 1
ATOM 741 C C . ARG A 1 92 ? -4.413 12.548 -7.250 1.00 96.56 92 ARG A C 1
ATOM 743 O O . ARG A 1 92 ? -4.467 11.881 -6.221 1.00 96.56 92 ARG A O 1
ATOM 750 N N . TYR A 1 93 ? -5.383 13.383 -7.618 1.00 97.31 93 TYR A N 1
ATOM 751 C CA . TYR A 1 93 ? -6.664 13.456 -6.919 1.00 97.31 93 TYR A CA 1
ATOM 752 C C . TYR A 1 93 ? -7.420 12.126 -7.015 1.00 97.31 93 TYR A C 1
ATOM 754 O O . TYR A 1 93 ? -7.778 11.583 -5.975 1.00 97.31 93 TYR A O 1
ATOM 762 N N . ILE A 1 94 ? -7.580 11.563 -8.221 1.00 97.06 94 ILE A N 1
ATOM 763 C CA . ILE A 1 94 ? -8.242 10.262 -8.414 1.00 97.06 94 ILE A CA 1
ATOM 764 C C . ILE A 1 94 ? -7.568 9.184 -7.569 1.00 97.06 94 ILE A C 1
ATOM 766 O O . ILE A 1 94 ? -8.266 8.467 -6.864 1.00 97.06 94 ILE A O 1
ATOM 770 N N . ASN A 1 95 ? -6.235 9.095 -7.588 1.00 97.06 95 ASN A N 1
ATOM 771 C CA . ASN A 1 95 ? -5.508 8.099 -6.802 1.00 97.06 95 ASN A CA 1
ATOM 772 C C . ASN A 1 95 ? -5.832 8.215 -5.307 1.00 97.06 95 ASN A C 1
ATOM 774 O O . ASN A 1 95 ? -6.139 7.224 -4.658 1.00 97.06 95 ASN A O 1
ATOM 778 N N . ARG A 1 96 ? -5.848 9.441 -4.768 1.00 97.75 96 ARG A N 1
ATOM 779 C CA . ARG A 1 96 ? -6.192 9.679 -3.361 1.00 97.75 96 ARG A CA 1
ATOM 780 C C . ARG A 1 96 ? -7.642 9.315 -3.037 1.00 97.75 96 ARG A C 1
ATOM 782 O O . ARG A 1 96 ? -7.910 8.807 -1.952 1.00 97.75 96 ARG A O 1
ATOM 789 N N . GLU A 1 97 ? -8.590 9.637 -3.914 1.00 97.50 97 GLU A N 1
ATOM 790 C CA . GLU A 1 97 ? -9.995 9.277 -3.690 1.00 97.50 97 GLU A CA 1
ATOM 791 C C . GLU A 1 97 ? -10.222 7.769 -3.834 1.00 97.50 97 GLU A C 1
ATOM 793 O O . GLU A 1 97 ? -11.023 7.203 -3.091 1.00 97.50 97 GLU A O 1
ATOM 798 N N . TYR A 1 98 ? -9.468 7.108 -4.713 1.00 97.50 98 TYR A N 1
ATOM 799 C CA . TYR A 1 98 ? -9.459 5.656 -4.835 1.00 97.50 98 TYR A CA 1
ATOM 800 C C . TYR A 1 98 ? -8.962 4.993 -3.545 1.00 97.50 98 TYR A C 1
ATOM 802 O O . TYR A 1 98 ? -9.653 4.122 -3.028 1.00 97.50 98 TYR A O 1
ATOM 810 N N . ASP A 1 99 ? -7.859 5.470 -2.956 1.00 97.00 99 ASP A N 1
ATOM 811 C CA . ASP A 1 99 ? -7.352 4.956 -1.671 1.00 97.00 99 ASP A CA 1
ATOM 812 C C . ASP A 1 99 ? -8.404 5.075 -0.549 1.00 97.00 99 ASP A C 1
ATOM 814 O O . ASP A 1 99 ? -8.583 4.169 0.265 1.00 97.00 99 ASP A O 1
ATOM 818 N N . LYS A 1 100 ? -9.152 6.189 -0.502 1.00 95.94 100 LYS A N 1
ATOM 819 C CA . LYS A 1 100 ? -10.247 6.358 0.472 1.00 95.94 100 LYS A CA 1
ATOM 820 C C . LYS A 1 100 ? -11.386 5.372 0.229 1.00 95.94 100 LYS A C 1
ATOM 822 O O . LYS A 1 100 ? -11.916 4.811 1.187 1.00 95.94 100 LYS A O 1
ATOM 827 N N . PHE A 1 101 ? -11.785 5.203 -1.028 1.00 97.19 101 PHE A N 1
ATOM 828 C CA . PHE A 1 101 ? -12.835 4.264 -1.403 1.00 97.19 101 PHE A CA 1
ATOM 829 C C . PHE A 1 101 ? -12.439 2.828 -1.044 1.00 97.19 101 PHE A C 1
ATOM 831 O O . PHE A 1 101 ? -13.225 2.126 -0.408 1.00 97.19 101 PHE A O 1
ATOM 838 N N . ASP A 1 102 ? -11.207 2.430 -1.366 1.00 97.69 102 ASP A N 1
ATOM 839 C CA . ASP A 1 102 ? -10.652 1.120 -1.028 1.00 97.69 102 ASP A CA 1
ATOM 840 C C . ASP A 1 102 ? -10.649 0.887 0.489 1.00 97.69 102 ASP A C 1
ATOM 842 O O . ASP A 1 102 ? -11.172 -0.120 0.963 1.00 97.69 102 ASP A O 1
ATOM 846 N N . HIS A 1 103 ? -10.210 1.873 1.280 1.00 95.50 103 HIS A N 1
ATOM 847 C CA . HIS A 1 103 ? -10.277 1.798 2.742 1.00 95.50 103 HIS A CA 1
ATOM 848 C C . HIS A 1 103 ? -11.699 1.569 3.280 1.00 95.50 103 HIS A C 1
ATOM 850 O O . HIS A 1 103 ? -11.878 0.801 4.231 1.00 95.50 103 HIS A O 1
ATOM 856 N N . TYR A 1 104 ? -12.719 2.226 2.721 1.00 95.19 104 TYR A N 1
ATOM 857 C CA . TYR A 1 104 ? -14.106 2.016 3.149 1.00 95.19 104 TYR A CA 1
ATOM 858 C C . TYR A 1 104 ? -14.626 0.643 2.740 1.00 95.19 104 TYR A C 1
ATOM 860 O O . TYR A 1 104 ? -15.207 -0.061 3.570 1.00 95.19 104 TYR A O 1
ATOM 868 N N . GLN A 1 105 ? -14.367 0.231 1.501 1.00 97.31 105 GLN A N 1
ATOM 869 C CA . GLN A 1 105 ? -14.773 -1.079 1.007 1.00 97.31 105 GLN A CA 1
ATOM 870 C C . GLN A 1 105 ? -14.120 -2.206 1.803 1.00 97.31 105 GLN A C 1
ATOM 872 O O . GLN A 1 105 ? -14.820 -3.119 2.236 1.00 97.31 105 GLN A O 1
ATOM 877 N N . ALA A 1 106 ? -12.820 -2.109 2.084 1.00 96.88 106 ALA A N 1
ATOM 878 C CA . ALA A 1 106 ? -12.098 -3.078 2.898 1.00 96.88 106 ALA A CA 1
ATOM 879 C C . ALA A 1 106 ? -12.741 -3.245 4.281 1.00 96.88 106 ALA A C 1
ATOM 881 O O . ALA A 1 106 ? -12.950 -4.369 4.729 1.00 96.88 106 ALA A O 1
ATOM 882 N N . ARG A 1 107 ? -13.137 -2.148 4.938 1.00 96.31 107 ARG A N 1
ATOM 883 C CA . ARG A 1 107 ? -13.806 -2.198 6.250 1.00 96.31 107 ARG A CA 1
ATOM 884 C C . ARG A 1 107 ? -15.193 -2.823 6.175 1.00 96.31 107 ARG A C 1
ATOM 886 O O . ARG A 1 107 ? -15.533 -3.618 7.043 1.00 96.31 107 ARG A O 1
ATOM 893 N N . VAL A 1 108 ? -15.989 -2.489 5.159 1.00 97.12 108 VAL A N 1
ATOM 894 C CA . VAL A 1 108 ? -17.327 -3.078 4.966 1.00 97.12 108 VAL A CA 1
ATOM 895 C C . VAL A 1 108 ? -17.225 -4.575 4.679 1.00 97.12 108 VAL A C 1
ATOM 897 O O . VAL A 1 108 ? -17.972 -5.364 5.253 1.00 97.12 108 VAL A O 1
ATOM 900 N N . LEU A 1 109 ? -16.291 -4.983 3.820 1.00 97.75 109 LEU A N 1
ATOM 901 C CA . LEU A 1 109 ? -16.047 -6.392 3.516 1.00 97.75 109 LEU A CA 1
ATOM 902 C C . LEU A 1 109 ? -15.524 -7.144 4.741 1.00 97.75 109 LEU A C 1
ATOM 904 O O . LEU A 1 109 ? -16.004 -8.237 5.025 1.00 97.75 109 LEU A O 1
ATOM 908 N N . PHE A 1 110 ? -14.609 -6.539 5.501 1.00 96.44 110 PHE A N 1
ATOM 909 C CA . PHE A 1 110 ? -14.110 -7.094 6.757 1.00 96.44 110 PHE A CA 1
ATOM 910 C C . PHE A 1 110 ? -15.237 -7.266 7.782 1.00 96.44 110 PHE A C 1
ATOM 912 O O . PHE A 1 110 ? -15.351 -8.326 8.389 1.00 96.44 110 PHE A O 1
ATOM 919 N N . ALA A 1 111 ? -16.129 -6.278 7.909 1.00 97.00 111 ALA A N 1
ATOM 920 C CA . ALA A 1 111 ? -17.297 -6.383 8.776 1.00 97.00 111 ALA A CA 1
ATOM 921 C C . ALA A 1 111 ? -18.214 -7.543 8.374 1.00 97.00 111 ALA A C 1
ATOM 923 O O . ALA A 1 111 ? -18.591 -8.353 9.214 1.00 97.00 111 ALA A O 1
ATOM 924 N N . ARG A 1 112 ? -18.517 -7.669 7.078 1.00 96.94 112 ARG A N 1
ATOM 925 C CA . ARG A 1 112 ? -19.376 -8.740 6.551 1.00 96.94 112 ARG A CA 1
ATOM 926 C C . ARG A 1 112 ? -18.763 -10.128 6.700 1.00 96.94 112 ARG A C 1
ATOM 928 O O . ARG A 1 112 ? -19.486 -11.073 6.980 1.00 96.94 112 ARG A O 1
ATOM 935 N N . ALA A 1 113 ? -17.454 -10.259 6.492 1.00 96.88 113 ALA A N 1
ATOM 936 C CA . ALA A 1 113 ? -16.769 -11.548 6.548 1.00 96.88 113 ALA A CA 1
ATOM 937 C C . ALA A 1 113 ? -16.751 -12.150 7.961 1.00 96.88 113 ALA A C 1
ATOM 939 O O . ALA A 1 113 ? -16.773 -13.370 8.101 1.00 96.88 113 ALA A O 1
ATOM 940 N N . PHE A 1 114 ? -16.714 -11.303 8.994 1.00 93.75 114 PHE A N 1
ATOM 941 C CA . PHE A 1 114 ? -16.580 -11.732 10.388 1.00 93.75 114 PHE A CA 1
ATOM 942 C C . PHE A 1 114 ? -17.792 -11.401 11.268 1.00 93.75 114 PHE A C 1
ATOM 944 O O . PHE A 1 114 ? -17.725 -11.613 12.479 1.00 93.75 114 PHE A O 1
ATOM 951 N N . ASP A 1 115 ? -18.883 -10.911 10.669 1.00 94.38 115 ASP A N 1
ATOM 952 C CA . ASP A 1 115 ? -20.091 -10.468 11.377 1.00 94.38 115 ASP A CA 1
ATOM 953 C C . ASP A 1 115 ? -19.764 -9.438 12.479 1.00 94.38 115 ASP A C 1
ATOM 955 O O . ASP A 1 115 ? -20.058 -9.603 13.665 1.00 94.38 115 ASP A O 1
ATOM 959 N N . TYR A 1 116 ? -19.024 -8.396 12.092 1.00 96.88 116 TYR A N 1
ATOM 960 C CA . TYR A 1 116 ? -18.621 -7.306 12.980 1.00 96.88 116 TYR A CA 1
ATOM 961 C C . TYR A 1 116 ? -19.493 -6.072 12.798 1.00 96.88 116 TYR A C 1
ATOM 963 O O . TYR A 1 116 ? -19.990 -5.788 11.710 1.00 96.88 116 TYR A O 1
ATOM 971 N N . ASN A 1 117 ? -19.556 -5.270 13.858 1.00 97.00 117 ASN A N 1
ATOM 972 C CA . ASN A 1 117 ? -20.385 -4.076 13.920 1.00 97.00 117 ASN A CA 1
ATOM 973 C C . ASN A 1 117 ? -19.529 -2.809 13.959 1.00 97.00 117 ASN A C 1
ATOM 975 O O . ASN A 1 117 ? -18.422 -2.791 14.509 1.00 97.00 117 ASN A O 1
ATOM 979 N N . PHE A 1 118 ? -20.046 -1.734 13.366 1.00 96.88 118 PHE A N 1
ATOM 980 C CA . PHE A 1 118 ? -19.430 -0.413 13.433 1.00 96.88 118 PHE A CA 1
ATOM 981 C C . PHE A 1 118 ? -19.996 0.361 14.617 1.00 96.88 118 PHE A C 1
ATOM 983 O O . PHE A 1 118 ? -21.146 0.780 14.595 1.00 96.88 118 PHE A O 1
ATOM 990 N N . ILE A 1 119 ? -19.164 0.625 15.622 1.00 96.75 119 ILE A N 1
ATOM 991 C CA . ILE A 1 119 ? -19.556 1.456 16.762 1.00 96.75 119 ILE A CA 1
ATOM 992 C C . ILE A 1 119 ? -18.979 2.854 16.579 1.00 96.75 119 ILE A C 1
ATOM 994 O O . ILE A 1 119 ? -17.764 3.051 16.666 1.00 96.75 119 ILE A O 1
ATOM 998 N N . LEU A 1 120 ? -19.845 3.833 16.317 1.00 94.69 120 LEU A N 1
ATOM 999 C CA . LEU A 1 120 ? -19.443 5.230 16.170 1.00 94.69 120 LEU A CA 1
ATOM 1000 C C . LEU A 1 120 ? -19.201 5.882 17.541 1.00 94.69 120 LEU A C 1
ATOM 1002 O O . LEU A 1 120 ? -20.001 5.670 18.454 1.00 94.69 120 LEU A O 1
ATOM 1006 N N . PRO A 1 121 ? -18.156 6.720 17.691 1.00 94.00 121 PRO A N 1
ATOM 1007 C CA . PRO A 1 121 ? -17.916 7.426 18.940 1.00 94.00 121 PRO A CA 1
ATOM 1008 C C . PRO A 1 121 ? -19.080 8.357 19.303 1.00 94.00 121 PRO A C 1
ATOM 1010 O O . PRO A 1 121 ? -19.401 9.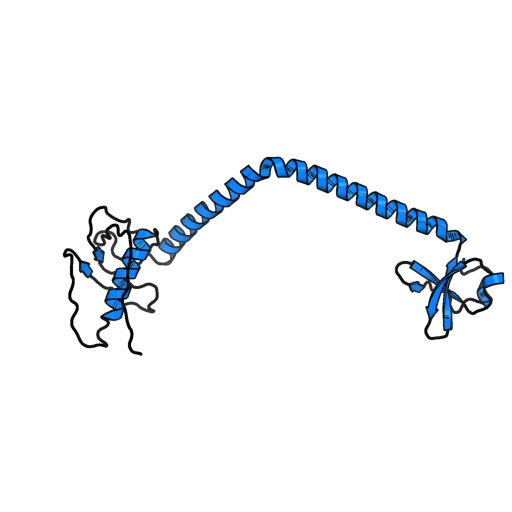284 18.553 1.00 94.00 121 PRO A O 1
ATOM 1013 N N . SER A 1 122 ? -19.686 8.153 20.471 1.00 92.00 122 SER A N 1
ATOM 1014 C CA . SER A 1 122 ? -20.714 9.041 21.012 1.00 92.00 122 SER A CA 1
ATOM 1015 C C . SER A 1 122 ? -20.080 10.291 21.643 1.00 92.00 122 SER A C 1
ATOM 1017 O O . SER A 1 122 ? -18.892 10.335 21.977 1.00 92.00 122 SER A O 1
ATOM 1019 N N . LYS A 1 123 ? -20.873 11.357 21.809 1.00 88.25 123 LYS A N 1
ATOM 1020 C CA . LYS A 1 123 ? -20.423 12.580 22.505 1.00 88.25 123 LYS A CA 1
ATOM 1021 C C . LYS A 1 123 ? -20.271 12.375 24.018 1.00 88.25 123 LYS A C 1
ATOM 1023 O O . LYS A 1 123 ? -19.685 13.227 24.686 1.00 88.25 123 LYS A O 1
ATOM 1028 N N . GLN A 1 124 ? -20.821 11.292 24.564 1.00 87.56 124 GLN A N 1
ATOM 1029 C CA . GLN A 1 124 ? -20.768 10.987 25.989 1.00 87.56 124 GLN A CA 1
ATOM 1030 C C . GLN A 1 124 ? -19.419 10.350 26.331 1.00 87.56 124 GLN A C 1
ATOM 1032 O O . GLN A 1 124 ? -18.831 9.650 25.516 1.00 87.56 124 GLN A O 1
ATOM 1037 N N . LYS A 1 125 ? -18.904 10.578 27.541 1.00 85.00 125 LYS A N 1
ATOM 1038 C CA . LYS A 1 125 ? -17.657 9.952 28.015 1.00 85.00 125 LYS A CA 1
ATOM 1039 C C . LYS A 1 125 ? -17.955 8.627 28.717 1.00 85.00 125 LYS A C 1
ATOM 1041 O O . LYS A 1 125 ? -17.660 8.474 29.896 1.00 85.00 125 LYS A O 1
ATOM 1046 N N . VAL A 1 126 ? -18.594 7.710 28.002 1.00 91.44 126 VAL A N 1
ATOM 1047 C CA . VAL A 1 126 ? -19.039 6.412 28.526 1.00 91.44 126 VAL A CA 1
ATOM 1048 C C . VAL A 1 126 ? -18.421 5.305 27.686 1.00 91.44 126 VAL A C 1
ATOM 1050 O O . VAL A 1 126 ? -18.254 5.471 26.480 1.00 91.44 126 VAL A O 1
ATOM 1053 N N . VAL A 1 127 ? -18.070 4.177 28.303 1.00 94.19 127 VAL A N 1
ATOM 1054 C CA . VAL A 1 127 ? -17.721 2.962 27.556 1.00 94.19 127 VAL A CA 1
ATOM 1055 C C . VAL A 1 127 ? -18.555 1.801 28.069 1.00 94.19 127 VAL A C 1
ATOM 1057 O O . VAL A 1 127 ? -18.332 1.295 29.164 1.00 94.19 127 VAL A O 1
ATOM 1060 N N . LYS A 1 128 ? -19.520 1.379 27.261 1.00 95.50 128 LYS A N 1
ATOM 1061 C CA . LYS A 1 128 ? -20.342 0.189 27.454 1.00 95.50 128 LYS A CA 1
ATOM 1062 C C . LYS A 1 128 ? -20.011 -0.791 26.345 1.00 95.50 128 LYS A C 1
ATOM 1064 O O . LYS A 1 128 ? -20.186 -0.480 25.176 1.00 95.50 128 LYS A O 1
ATOM 1069 N N . LEU A 1 129 ? -19.522 -1.961 26.709 1.00 96.25 129 LEU A N 1
ATOM 1070 C CA . LEU A 1 129 ? -19.239 -3.061 25.802 1.00 96.25 129 LEU A CA 1
ATOM 1071 C C . LEU A 1 129 ? -20.148 -4.220 26.187 1.00 96.25 129 LEU A C 1
ATOM 1073 O O . LEU A 1 129 ? -20.152 -4.623 27.349 1.00 96.25 129 LEU A O 1
ATOM 1077 N N . ASP A 1 130 ? -20.886 -4.756 25.223 1.00 97.06 130 ASP A N 1
ATOM 1078 C CA . ASP A 1 130 ? -21.684 -5.971 25.383 1.00 97.06 130 ASP A CA 1
ATOM 1079 C C . ASP A 1 130 ? -21.244 -6.981 24.321 1.00 97.06 130 ASP A C 1
ATOM 1081 O O . ASP A 1 130 ? -21.185 -6.675 23.129 1.00 97.06 130 ASP A O 1
ATOM 1085 N N . GLY A 1 131 ? -20.855 -8.175 24.755 1.00 95.81 131 GLY A N 1
ATOM 1086 C CA . GLY A 1 131 ? -20.386 -9.250 23.888 1.00 95.81 131 GLY A CA 1
ATOM 1087 C C . GLY A 1 131 ? -19.086 -8.941 23.138 1.00 95.81 131 GLY A C 1
ATOM 1088 O O . GLY A 1 131 ? -18.831 -9.554 22.100 1.00 95.81 131 GLY A O 1
ATOM 1089 N N . PHE A 1 132 ? -18.268 -7.996 23.615 1.00 96.88 132 PHE A N 1
ATOM 1090 C CA . PHE A 1 132 ? -17.051 -7.596 22.910 1.00 96.88 132 PHE A CA 1
ATOM 1091 C C . PHE A 1 132 ? -16.033 -8.737 22.869 1.00 96.88 132 PHE A C 1
ATOM 1093 O O . PHE A 1 132 ? -15.745 -9.352 23.894 1.00 96.88 132 PHE A O 1
ATOM 1100 N N . CYS A 1 133 ? -15.444 -8.992 21.703 1.00 95.50 133 CYS A N 1
ATOM 1101 C CA . CYS A 1 133 ? -14.384 -9.985 21.543 1.00 95.50 133 CYS A CA 1
ATOM 1102 C C . CYS A 1 133 ? -13.095 -9.320 21.054 1.00 95.50 133 CYS A C 1
ATOM 1104 O O . CYS A 1 133 ? -13.081 -8.677 20.005 1.00 95.50 133 CYS A O 1
ATOM 1106 N N . HIS A 1 134 ? -11.997 -9.498 21.792 1.00 93.94 134 HIS A N 1
ATOM 1107 C CA . HIS A 1 134 ? -10.711 -8.913 21.420 1.00 93.94 134 HIS A CA 1
ATOM 1108 C C . HIS A 1 134 ? -10.171 -9.562 20.128 1.00 93.94 134 HIS A C 1
ATOM 1110 O O . HIS A 1 134 ? -9.937 -10.771 20.124 1.00 93.94 134 HIS A O 1
ATOM 1116 N N . PRO A 1 135 ? -9.890 -8.791 19.060 1.00 92.00 135 PRO A N 1
ATOM 1117 C CA . PRO A 1 135 ? -9.578 -9.345 17.737 1.00 92.00 135 PRO A CA 1
ATOM 1118 C C . PRO A 1 135 ? -8.246 -10.107 17.671 1.00 92.00 135 PRO A C 1
ATOM 1120 O O . PRO A 1 135 ? -8.102 -11.013 16.864 1.00 92.00 135 PRO A O 1
ATOM 1123 N N . ALA A 1 136 ? -7.270 -9.757 18.516 1.00 90.88 136 ALA A N 1
ATOM 1124 C CA . ALA A 1 136 ? -5.972 -10.443 18.566 1.00 90.88 136 ALA A CA 1
ATOM 1125 C C . ALA A 1 136 ? -5.959 -11.762 19.371 1.00 90.88 136 ALA A C 1
ATOM 1127 O O . ALA A 1 136 ? -4.908 -12.387 19.474 1.00 90.88 136 ALA A O 1
ATOM 1128 N N . ILE A 1 137 ? -7.073 -12.158 19.998 1.00 90.38 137 ILE A N 1
ATOM 1129 C CA . ILE A 1 137 ? -7.153 -13.405 20.772 1.00 90.38 137 ILE A CA 1
ATOM 1130 C C . ILE A 1 137 ? -7.811 -14.472 19.901 1.00 90.38 137 ILE A C 1
ATOM 1132 O O . ILE A 1 137 ? -8.890 -14.245 19.358 1.00 90.38 137 ILE A O 1
ATOM 1136 N N . GLU A 1 138 ? -7.201 -15.651 19.815 1.00 90.19 138 GLU A N 1
ATOM 1137 C CA . GLU A 1 138 ? -7.825 -16.816 19.190 1.00 90.19 138 GLU A CA 1
ATOM 1138 C C . GLU A 1 138 ? -8.926 -17.384 20.103 1.00 90.19 138 GLU A C 1
ATOM 1140 O O . GLU A 1 138 ? -8.707 -17.579 21.298 1.00 90.19 138 GLU A O 1
ATOM 1145 N N . ASN A 1 139 ? -10.119 -17.639 19.554 1.00 89.44 139 ASN A N 1
ATOM 1146 C CA . ASN A 1 139 ? -11.301 -18.091 20.307 1.00 89.44 139 ASN A CA 1
ATOM 1147 C C . ASN A 1 139 ? -11.598 -17.236 21.564 1.00 89.44 139 ASN A C 1
ATOM 1149 O O . ASN A 1 139 ? -11.626 -17.746 22.691 1.00 89.44 139 ASN A O 1
ATOM 1153 N N . PRO A 1 140 ? -11.822 -15.918 21.395 1.00 91.38 140 PRO A N 1
ATOM 1154 C CA . PRO A 1 140 ? -11.997 -14.995 22.508 1.00 91.38 140 PRO A CA 1
ATOM 1155 C C . PRO A 1 140 ? -13.282 -15.288 23.287 1.00 91.38 140 PRO A C 1
ATOM 1157 O O . PRO A 1 140 ? -14.342 -15.531 22.708 1.00 91.38 140 PRO A O 1
ATOM 1160 N N . LYS A 1 141 ? -13.209 -15.173 24.616 1.00 91.25 141 LYS A N 1
ATOM 1161 C CA . LYS A 1 141 ? -14.409 -15.111 25.456 1.00 91.25 141 LYS A CA 1
ATOM 1162 C C . LYS A 1 141 ? -15.008 -13.700 25.375 1.00 91.25 141 LYS A C 1
ATOM 1164 O O . LYS A 1 141 ? -14.263 -12.746 25.611 1.00 91.25 141 LYS A O 1
ATOM 1169 N N . PRO A 1 142 ? -16.312 -13.553 25.076 1.00 93.94 142 PRO A N 1
ATOM 1170 C CA . PRO A 1 142 ? -16.959 -12.247 25.061 1.00 93.94 142 PRO A CA 1
ATOM 1171 C C . PRO A 1 142 ? -16.879 -11.566 26.430 1.00 93.94 142 PRO A C 1
ATOM 1173 O O . PRO A 1 142 ? -17.071 -12.218 27.460 1.00 93.94 142 PRO A O 1
ATOM 1176 N N . VAL A 1 143 ? -16.618 -10.259 26.443 1.00 93.12 143 VAL A N 1
ATOM 1177 C CA . VAL A 1 143 ? -16.578 -9.445 27.662 1.00 93.12 143 VAL A CA 1
ATOM 1178 C C . VAL A 1 143 ? -17.679 -8.394 27.658 1.00 93.12 143 VAL A C 1
ATOM 1180 O O . VAL A 1 143 ? -17.939 -7.743 26.645 1.00 93.12 143 VAL A O 1
ATOM 1183 N N . ASN A 1 144 ? -18.284 -8.214 28.832 1.00 95.00 144 ASN A N 1
ATOM 1184 C CA . ASN A 1 144 ? -19.269 -7.177 29.097 1.00 95.00 144 ASN A CA 1
ATOM 1185 C C . ASN A 1 144 ? -18.659 -6.185 30.087 1.00 95.00 144 ASN A C 1
ATOM 1187 O O . ASN A 1 144 ? -18.264 -6.575 31.188 1.00 95.00 144 ASN A O 1
ATOM 1191 N N . ILE A 1 145 ? -18.543 -4.919 29.696 1.00 92.12 145 ILE A N 1
ATOM 1192 C CA . ILE A 1 145 ? -17.921 -3.865 30.502 1.00 92.12 145 ILE A CA 1
ATOM 1193 C C . ILE A 1 145 ? -18.849 -2.659 30.500 1.00 92.12 145 ILE A C 1
ATOM 1195 O O . ILE A 1 145 ? -19.289 -2.227 29.444 1.00 92.12 145 ILE A O 1
ATOM 1199 N N . ASN A 1 146 ? -19.121 -2.089 31.668 1.00 92.44 146 ASN A N 1
ATOM 1200 C CA . ASN A 1 146 ? -19.822 -0.817 31.783 1.00 92.44 146 ASN A CA 1
ATOM 1201 C C . ASN A 1 146 ? -18.964 0.139 32.611 1.00 92.44 146 ASN A C 1
ATOM 1203 O O . ASN A 1 146 ? -18.795 -0.052 33.814 1.00 92.44 146 ASN A O 1
ATOM 1207 N N . LEU A 1 147 ? -18.399 1.134 31.937 1.00 89.88 147 LEU A N 1
ATOM 1208 C CA . LEU A 1 147 ? -17.607 2.209 32.511 1.00 89.88 147 LEU A CA 1
ATOM 1209 C C . LEU A 1 147 ? -18.416 3.504 32.399 1.00 89.88 147 LEU A C 1
ATOM 1211 O O . LEU A 1 147 ? -18.249 4.306 31.479 1.00 89.88 147 LEU A O 1
ATOM 1215 N N . ASP A 1 148 ? -19.355 3.644 33.330 1.00 81.00 148 ASP A N 1
ATOM 1216 C CA . ASP A 1 148 ? -20.197 4.824 33.542 1.00 81.00 148 ASP A CA 1
ATOM 1217 C C . ASP A 1 148 ? -19.537 5.851 34.479 1.00 81.00 148 ASP A C 1
ATOM 1219 O O . ASP A 1 148 ? -19.866 7.037 34.455 1.00 81.00 148 ASP A O 1
ATOM 1223 N N . LYS A 1 149 ? -18.578 5.400 35.292 1.00 84.06 149 LYS A N 1
ATOM 1224 C CA . LYS A 1 149 ? -17.802 6.213 36.232 1.00 84.06 149 LYS A CA 1
ATOM 1225 C C . LYS A 1 149 ? -16.412 6.52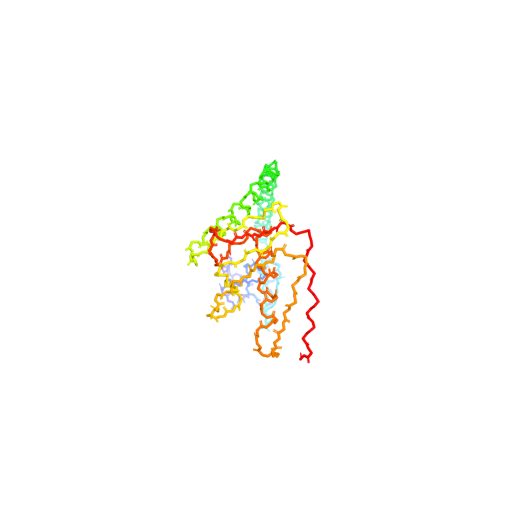7 35.688 1.00 84.06 149 LYS A C 1
ATOM 1227 O O . LYS A 1 149 ? -15.840 5.774 34.908 1.00 84.06 149 LYS A O 1
ATOM 1232 N N . SER A 1 150 ? -15.825 7.609 36.194 1.00 83.81 150 SER A N 1
ATOM 1233 C CA . SER A 1 150 ? -14.488 8.071 35.797 1.00 83.81 150 SER A CA 1
ATOM 1234 C C . SER A 1 150 ? -13.355 7.100 36.144 1.00 83.81 150 SER A C 1
ATOM 1236 O O . SER A 1 150 ? -12.277 7.200 35.567 1.00 83.81 150 SER A O 1
ATOM 1238 N N . VAL A 1 151 ? -13.567 6.201 37.111 1.00 87.38 151 VAL A N 1
ATOM 1239 C CA . VAL A 1 151 ? -12.551 5.263 37.599 1.00 87.38 151 VAL A CA 1
ATOM 1240 C C . VAL A 1 151 ? -13.184 3.891 37.806 1.00 87.38 151 VAL A C 1
ATOM 1242 O O . VAL A 1 151 ? -14.220 3.772 38.461 1.00 87.38 151 VAL A O 1
ATOM 1245 N N . MET A 1 152 ? -12.525 2.857 37.285 1.00 86.44 152 MET A N 1
ATOM 1246 C CA . MET A 1 152 ? -12.859 1.451 37.497 1.00 86.44 152 MET A CA 1
ATOM 1247 C C . MET A 1 152 ? -11.678 0.771 38.193 1.00 86.44 152 MET A C 1
ATOM 1249 O O . MET A 1 152 ? -10.565 0.786 37.674 1.00 86.44 152 MET A O 1
ATOM 1253 N N . LEU A 1 153 ? -11.916 0.166 39.359 1.00 88.00 153 LEU A N 1
ATOM 1254 C CA . LEU A 1 153 ? -10.928 -0.685 40.021 1.00 88.00 153 LEU A CA 1
ATOM 1255 C C . LEU A 1 153 ? -11.213 -2.148 39.686 1.00 88.00 153 LEU A C 1
ATOM 1257 O O . LEU A 1 153 ? -12.320 -2.634 39.910 1.00 88.00 153 LEU A O 1
ATOM 1261 N N . VAL A 1 154 ? -10.204 -2.850 39.171 1.00 86.12 154 VAL A N 1
ATOM 1262 C CA . VAL A 1 154 ? -10.284 -4.276 38.835 1.00 86.12 154 VAL A CA 1
ATOM 1263 C C . VAL A 1 154 ? -9.368 -5.053 39.776 1.00 86.12 154 VAL A C 1
ATOM 1265 O O . VAL A 1 154 ? -8.148 -4.896 39.736 1.00 86.12 154 VAL A O 1
ATOM 1268 N N . THR A 1 155 ? -9.946 -5.903 40.621 1.00 87.19 155 THR A N 1
ATOM 1269 C CA . THR A 1 155 ? -9.214 -6.777 41.550 1.00 87.19 155 THR A CA 1
ATOM 1270 C C . THR A 1 155 ? -9.287 -8.237 41.095 1.00 87.19 155 THR A C 1
ATOM 1272 O O . THR A 1 155 ? -10.118 -8.607 40.270 1.00 87.19 155 THR A O 1
ATOM 1275 N N . GLY A 1 156 ? -8.372 -9.078 41.583 1.00 83.69 156 GLY A N 1
ATOM 1276 C CA . GLY A 1 156 ? -8.332 -10.508 41.258 1.00 83.69 156 GLY A CA 1
ATOM 1277 C C . GLY A 1 156 ? -6.914 -11.069 41.199 1.00 83.69 156 GLY A C 1
ATOM 1278 O O . GLY A 1 156 ? -5.938 -10.326 41.317 1.00 83.69 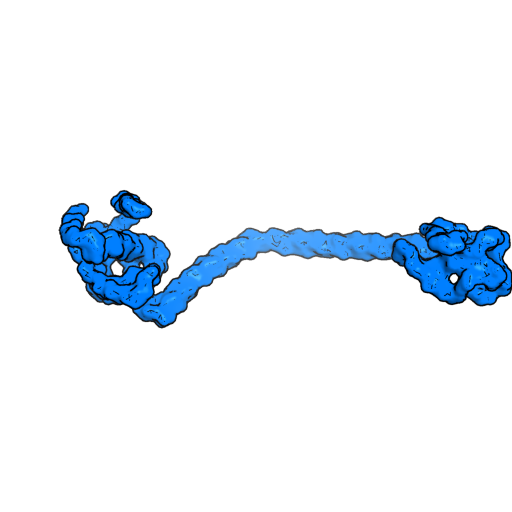156 GLY A O 1
ATOM 1279 N N . VAL A 1 157 ? -6.788 -12.379 40.990 1.00 82.19 157 VAL A N 1
ATOM 1280 C CA . VAL A 1 157 ? -5.491 -13.062 40.820 1.00 82.19 157 VAL A CA 1
ATOM 1281 C C . VAL A 1 157 ? -4.817 -12.661 39.499 1.00 82.19 157 VAL A C 1
ATOM 1283 O O . VAL A 1 157 ? -5.491 -12.261 38.551 1.00 82.19 157 VAL A O 1
ATOM 1286 N N . ASN A 1 158 ? -3.486 -12.739 39.408 1.00 72.75 158 ASN A N 1
ATOM 1287 C CA . ASN A 1 158 ? -2.734 -12.251 38.237 1.00 72.75 158 ASN A CA 1
ATOM 1288 C C . ASN A 1 158 ? -3.101 -12.962 36.922 1.00 72.75 158 ASN A C 1
ATOM 1290 O O . ASN A 1 158 ? -3.252 -12.300 35.902 1.00 72.75 158 ASN A O 1
ATOM 1294 N N . ALA A 1 159 ? -3.392 -14.264 36.959 1.00 72.25 159 ALA A N 1
ATOM 1295 C CA . ALA A 1 159 ? -3.863 -15.028 35.798 1.00 72.25 159 ALA A CA 1
ATOM 1296 C C . ALA A 1 159 ? -5.367 -14.845 35.483 1.00 72.25 159 ALA A C 1
ATOM 1298 O O . ALA A 1 159 ? -5.908 -15.513 34.607 1.00 72.25 159 ALA A O 1
ATOM 1299 N N . GLY A 1 160 ? -6.068 -13.945 36.181 1.00 70.81 160 GLY A N 1
ATOM 1300 C CA . GLY A 1 160 ? -7.516 -13.737 36.049 1.00 70.81 160 GLY A CA 1
ATOM 1301 C C . GLY A 1 160 ? -7.955 -12.934 34.820 1.00 70.81 160 GLY A C 1
ATOM 1302 O O . GLY A 1 160 ? -9.096 -12.490 34.767 1.00 70.81 160 GLY A O 1
ATOM 1303 N N . GLY A 1 161 ? -7.064 -12.676 33.857 1.00 82.69 161 GLY A N 1
ATOM 1304 C CA . GLY A 1 161 ? -7.400 -11.943 32.631 1.00 82.69 161 GLY A CA 1
ATOM 1305 C C . GLY A 1 161 ? -7.538 -10.423 32.789 1.00 82.69 161 GLY A C 1
ATOM 1306 O O . GLY A 1 161 ? -7.994 -9.765 31.858 1.00 82.69 161 GLY A O 1
ATOM 1307 N N . LYS A 1 162 ? -7.110 -9.840 33.919 1.00 88.88 162 LYS A N 1
ATOM 1308 C CA . LYS A 1 162 ? -7.188 -8.387 34.192 1.00 88.88 162 LYS A CA 1
ATOM 1309 C C . LYS A 1 162 ? -6.508 -7.549 33.103 1.00 88.88 162 LYS A C 1
ATOM 1311 O O . LYS A 1 162 ? -7.104 -6.618 32.570 1.00 88.88 162 LYS A O 1
ATOM 1316 N N . THR A 1 163 ? -5.286 -7.922 32.724 1.00 88.56 163 THR A N 1
ATOM 1317 C CA . THR A 1 163 ? -4.526 -7.235 31.669 1.00 88.56 163 THR A CA 1
ATOM 1318 C C . THR A 1 163 ? -5.246 -7.306 30.324 1.00 88.56 163 THR A C 1
ATOM 1320 O O . THR A 1 163 ? -5.317 -6.311 29.606 1.00 88.56 163 THR A O 1
ATOM 1323 N N . MET A 1 164 ? -5.841 -8.457 29.992 1.00 89.19 164 MET A N 1
ATOM 1324 C CA . MET A 1 164 ? -6.604 -8.610 28.752 1.00 89.19 164 MET A CA 1
ATOM 1325 C C . MET A 1 164 ? -7.930 -7.854 28.773 1.00 89.19 164 MET A C 1
ATOM 1327 O O . MET A 1 164 ? -8.336 -7.341 27.733 1.00 89.19 164 MET A O 1
ATOM 1331 N N . LEU A 1 165 ? -8.576 -7.713 29.932 1.00 89.94 165 LEU A N 1
ATOM 1332 C CA . LEU A 1 165 ? -9.753 -6.859 30.098 1.00 89.94 165 LEU A CA 1
ATOM 1333 C C . LEU A 1 165 ? -9.415 -5.393 29.779 1.00 89.94 165 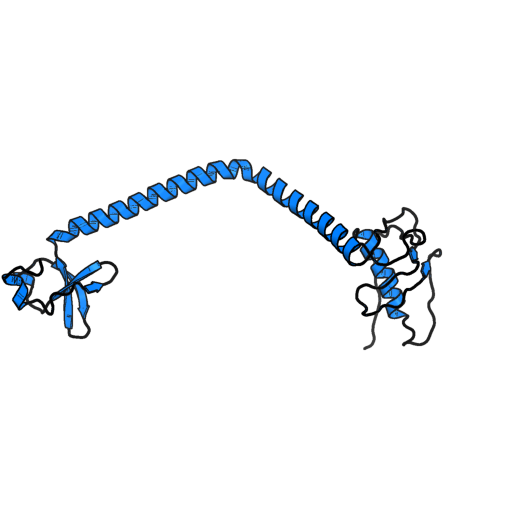LEU A C 1
ATOM 1335 O O . LEU A 1 165 ? -10.119 -4.756 28.997 1.00 89.94 165 LEU A O 1
ATOM 1339 N N . LEU A 1 166 ? -8.298 -4.883 30.313 1.00 90.62 166 LEU A N 1
ATOM 1340 C CA . LEU A 1 166 ? -7.820 -3.525 30.028 1.00 90.62 166 LEU A CA 1
ATOM 1341 C C . LEU A 1 166 ? -7.449 -3.354 28.549 1.00 90.62 166 LEU A C 1
ATOM 1343 O O . LEU A 1 166 ? -7.905 -2.409 27.910 1.00 90.62 166 LEU A O 1
ATOM 1347 N N . LYS A 1 167 ? -6.695 -4.298 27.967 1.00 91.62 167 LYS A N 1
ATOM 1348 C CA . LYS A 1 167 ? -6.370 -4.294 26.527 1.00 91.62 167 LYS A CA 1
ATOM 1349 C C . LYS A 1 167 ? -7.628 -4.335 25.651 1.00 91.62 167 LYS A C 1
ATOM 1351 O O . LYS A 1 167 ? -7.674 -3.658 24.627 1.00 91.62 167 LYS A O 1
ATOM 1356 N N . SER A 1 168 ? -8.663 -5.065 26.068 1.00 92.75 168 SER A N 1
ATOM 1357 C CA . SER A 1 168 ? -9.959 -5.135 25.375 1.00 92.75 168 SER A CA 1
ATOM 1358 C C . SER A 1 168 ? -10.678 -3.793 25.378 1.00 92.75 168 SER A C 1
ATOM 1360 O O . SER A 1 168 ? -11.106 -3.333 24.321 1.00 92.75 168 SER A O 1
ATOM 1362 N N . LEU A 1 169 ? -10.735 -3.128 26.533 1.00 93.19 169 LEU A N 1
ATOM 1363 C CA . LEU A 1 169 ? -11.317 -1.794 26.656 1.00 93.19 169 LEU A CA 1
ATOM 1364 C C . LEU A 1 169 ? -10.601 -0.783 25.748 1.00 93.19 169 LEU A C 1
ATOM 1366 O O . LEU A 1 169 ? -11.243 -0.087 24.963 1.00 93.19 169 LEU A O 1
ATOM 1370 N N . LEU A 1 170 ? -9.267 -0.740 25.813 1.00 94.06 170 LEU A N 1
ATOM 1371 C CA . LEU A 1 170 ? -8.451 0.169 25.001 1.00 94.06 170 LEU A CA 1
ATOM 1372 C C . LEU A 1 170 ? -8.619 -0.109 23.502 1.00 94.06 170 LEU A C 1
ATOM 1374 O O . LEU A 1 170 ? -8.750 0.827 22.712 1.00 94.06 170 LEU A O 1
ATOM 1378 N N . SER A 1 171 ? -8.668 -1.386 23.116 1.00 95.06 171 SER A N 1
ATOM 1379 C CA . SER A 1 171 ? -8.855 -1.800 21.724 1.00 95.06 171 SER A CA 1
ATOM 1380 C C . SER A 1 171 ? -10.226 -1.399 21.190 1.00 95.06 171 SER A C 1
ATOM 1382 O O . SER A 1 171 ? -10.306 -0.879 20.082 1.00 95.06 171 SER A O 1
ATOM 1384 N N . ALA A 1 172 ? -11.299 -1.576 21.966 1.00 95.81 172 ALA A N 1
ATOM 1385 C CA . ALA A 1 172 ? -12.641 -1.164 21.555 1.00 95.81 172 ALA A CA 1
ATOM 1386 C C . ALA A 1 172 ? -12.720 0.355 21.318 1.00 95.81 172 ALA A C 1
ATOM 1388 O O . ALA A 1 172 ? -13.234 0.800 20.289 1.00 95.81 172 ALA A O 1
ATOM 1389 N N . VAL A 1 173 ? -12.127 1.152 22.218 1.00 95.31 173 VAL A N 1
ATOM 1390 C CA . VAL A 1 173 ? -12.038 2.614 22.058 1.00 95.31 173 VAL A CA 1
ATOM 1391 C C . VAL A 1 173 ? -11.216 2.990 20.826 1.00 95.31 173 VAL A C 1
ATOM 1393 O O . VAL A 1 173 ? -11.637 3.832 20.029 1.00 95.31 173 VAL A O 1
ATOM 1396 N N . TYR A 1 174 ? -10.060 2.353 20.632 1.00 95.94 174 TYR A N 1
ATOM 1397 C CA . TYR A 1 174 ? -9.198 2.594 19.477 1.00 95.94 174 TYR A CA 1
ATOM 1398 C C . TYR A 1 174 ? -9.900 2.263 18.155 1.00 95.94 174 TYR A C 1
ATOM 1400 O O . TYR A 1 174 ? -9.851 3.056 17.212 1.00 95.94 174 TYR A O 1
ATOM 1408 N N . MET A 1 175 ? -10.571 1.115 18.079 1.00 96.31 175 MET A N 1
ATOM 1409 C CA . MET A 1 175 ? -11.268 0.672 16.874 1.00 96.31 175 MET A CA 1
ATOM 1410 C C . MET A 1 175 ? -12.461 1.570 16.551 1.00 96.31 175 MET A C 1
ATOM 1412 O O . MET A 1 175 ? -12.566 2.039 15.419 1.00 96.31 175 MET A O 1
ATOM 1416 N N . SER A 1 176 ? -13.285 1.913 17.545 1.00 95.88 176 SER A N 1
ATOM 1417 C CA . SER A 1 176 ? -14.398 2.856 17.372 1.00 95.88 176 SER A CA 1
ATOM 1418 C C . SER A 1 176 ? -13.915 4.219 16.862 1.00 95.88 176 SER A C 1
ATOM 1420 O O . SER A 1 176 ? -14.422 4.735 15.864 1.00 95.88 176 SER A O 1
ATOM 1422 N N . LYS A 1 177 ? -12.853 4.773 17.465 1.00 95.19 177 LYS A N 1
ATOM 1423 C CA . LYS A 1 177 ? -12.254 6.052 17.048 1.00 95.19 177 LYS A CA 1
ATOM 1424 C C . LYS A 1 177 ? -11.763 6.051 15.599 1.00 95.19 177 LYS A C 1
ATOM 1426 O O . LYS A 1 177 ? -11.846 7.081 14.934 1.00 95.19 177 LYS A O 1
ATOM 1431 N N . ASN A 1 178 ? -11.240 4.923 15.120 1.00 93.81 178 ASN A N 1
ATOM 1432 C CA . ASN A 1 178 ? -10.695 4.784 13.767 1.00 93.81 178 ASN A CA 1
ATOM 1433 C C . ASN A 1 178 ? -11.701 4.211 12.755 1.00 93.81 178 ASN A C 1
ATOM 1435 O O . ASN A 1 178 ? -11.331 3.990 11.597 1.00 93.81 178 ASN A O 1
ATOM 1439 N N . LEU A 1 179 ? -12.961 4.005 13.161 1.00 94.19 179 LEU A N 1
ATOM 1440 C CA . LEU A 1 179 ? -14.012 3.382 12.354 1.00 94.19 179 LEU A CA 1
ATOM 1441 C C . LEU A 1 179 ? -13.579 1.997 11.834 1.00 94.19 179 LEU A C 1
ATOM 1443 O O . LEU A 1 179 ? -13.701 1.683 10.649 1.00 94.19 179 LEU A O 1
ATOM 1447 N N . LEU A 1 180 ? -13.007 1.195 12.729 1.00 96.19 180 LEU A N 1
ATOM 1448 C CA . LEU A 1 180 ? -12.716 -0.217 12.512 1.00 96.19 180 LEU A CA 1
ATOM 1449 C C . LEU A 1 180 ? -13.852 -1.037 13.140 1.00 96.19 180 LEU A C 1
ATOM 1451 O O . LEU A 1 180 ? -14.168 -0.808 14.310 1.00 96.19 180 LEU A O 1
ATOM 1455 N N . PRO A 1 181 ? -14.480 -1.957 12.391 1.00 96.94 181 PRO A N 1
ATOM 1456 C CA . PRO A 1 181 ? -15.563 -2.771 12.918 1.00 96.94 181 PRO A CA 1
ATOM 1457 C C . PRO A 1 181 ? -15.005 -3.854 13.846 1.00 96.94 181 PRO A C 1
ATOM 1459 O O . PRO A 1 181 ? -13.886 -4.339 13.654 1.00 96.94 181 PRO A O 1
ATOM 1462 N N . PHE A 1 182 ? -15.785 -4.250 14.846 1.00 97.25 182 PHE A N 1
ATOM 1463 C CA . PHE A 1 182 ? -15.416 -5.325 15.765 1.00 97.25 182 PHE A CA 1
ATOM 1464 C C . PHE A 1 182 ? -16.637 -6.104 16.252 1.00 97.25 182 PHE A C 1
ATOM 1466 O O . PHE A 1 182 ? -17.772 -5.626 16.211 1.00 97.25 182 PHE A O 1
ATOM 1473 N N . LYS A 1 183 ? -16.397 -7.324 16.735 1.00 97.06 183 LYS A N 1
ATOM 1474 C CA . LYS A 1 183 ? -17.444 -8.184 17.283 1.00 97.06 183 LYS A CA 1
ATOM 1475 C C . LYS A 1 183 ? -17.935 -7.644 18.621 1.00 97.06 183 LYS A C 1
ATOM 1477 O O . LYS A 1 183 ? -17.157 -7.542 19.570 1.00 97.06 183 LYS A O 1
ATOM 1482 N N . CYS A 1 184 ? -19.215 -7.311 18.673 1.00 97.12 184 CYS A N 1
ATOM 1483 C CA . CYS A 1 184 ? -19.953 -6.869 19.852 1.00 97.12 184 CYS A CA 1
ATOM 1484 C C . CYS A 1 184 ? -21.456 -6.905 19.541 1.00 97.12 184 CYS A C 1
ATOM 1486 O O . CYS A 1 184 ? -21.844 -7.127 18.396 1.00 97.12 184 CYS A O 1
ATOM 1488 N N . ASN A 1 185 ? -22.293 -6.650 20.538 1.00 96.75 185 ASN A N 1
ATOM 1489 C CA . ASN A 1 185 ? -23.709 -6.369 20.346 1.00 96.75 185 ASN A CA 1
ATOM 1490 C C . ASN A 1 185 ? -23.910 -4.868 20.090 1.00 96.75 185 ASN A C 1
ATOM 1492 O O . ASN A 1 185 ? -23.738 -4.065 21.010 1.00 96.75 185 ASN A O 1
ATOM 1496 N N . GLU A 1 186 ? -24.260 -4.496 18.857 1.00 94.81 186 GLU A N 1
ATOM 1497 C CA . GLU A 1 186 ? -24.395 -3.098 18.425 1.00 94.81 186 GLU A CA 1
ATOM 1498 C C . GLU A 1 186 ? -25.414 -2.309 19.259 1.00 94.81 186 GLU A C 1
ATOM 1500 O O . GLU A 1 186 ? -25.128 -1.190 19.674 1.00 94.81 186 GLU A O 1
ATOM 1505 N N . GLU A 1 187 ? -26.562 -2.905 19.590 1.00 95.06 187 GLU A N 1
ATOM 1506 C CA . GLU A 1 187 ? -27.657 -2.212 20.286 1.00 95.06 187 GLU A CA 1
ATOM 1507 C C . GLU A 1 187 ? -27.316 -1.834 21.734 1.00 95.06 187 GLU A C 1
ATOM 1509 O O . GLU A 1 187 ? -27.915 -0.926 22.313 1.00 95.06 187 GLU A O 1
ATOM 1514 N N . LYS A 1 188 ? -26.370 -2.555 22.344 1.00 96.00 188 LYS A N 1
ATOM 1515 C CA . LYS A 1 188 ? -25.991 -2.401 23.759 1.00 96.00 188 LYS A CA 1
ATOM 1516 C C . LYS A 1 188 ? -24.583 -1.850 23.953 1.00 96.00 188 LYS A C 1
ATOM 1518 O O . LYS A 1 188 ? -24.197 -1.555 25.086 1.00 96.00 188 LYS A O 1
ATOM 1523 N N . THR A 1 189 ? -23.820 -1.718 22.872 1.00 96.62 189 THR A N 1
ATOM 1524 C CA . THR A 1 189 ? -22.446 -1.227 22.903 1.00 96.62 189 THR A CA 1
ATOM 1525 C C . THR A 1 189 ? -22.423 0.264 22.595 1.00 96.62 189 THR A C 1
ATOM 1527 O O . THR A 1 189 ? -22.882 0.713 21.552 1.00 96.62 189 THR A O 1
ATOM 1530 N N . GLU A 1 190 ? -21.837 1.046 23.494 1.00 95.94 190 GLU A N 1
ATOM 1531 C CA . GLU A 1 190 ? -21.645 2.482 23.334 1.00 95.94 190 GLU A CA 1
ATOM 1532 C C . GLU A 1 190 ? -20.198 2.830 23.672 1.00 95.94 190 GLU A C 1
ATOM 1534 O O . GLU A 1 190 ? -19.705 2.518 24.754 1.00 95.94 190 GLU A O 1
ATOM 1539 N N . VAL A 1 191 ? -19.508 3.510 22.762 1.00 96.06 191 VAL A N 1
ATOM 1540 C CA . VAL A 1 191 ? -18.137 3.967 22.992 1.00 96.06 191 VAL A CA 1
ATOM 1541 C C . VAL A 1 191 ? -18.092 5.476 22.843 1.00 96.06 191 VAL A C 1
ATOM 1543 O O . VAL A 1 191 ? -18.461 6.017 21.809 1.00 96.06 191 VAL A O 1
ATOM 1546 N N . GLY A 1 192 ? -17.638 6.164 23.881 1.00 93.94 192 GLY A N 1
ATOM 1547 C CA . GLY A 1 192 ? -17.472 7.608 23.884 1.00 93.94 192 GLY A CA 1
ATOM 1548 C C . GLY A 1 192 ? -16.290 8.094 23.053 1.00 93.94 192 GLY A C 1
ATOM 1549 O O . GLY A 1 192 ? -15.375 7.345 22.708 1.00 93.94 192 GLY A O 1
ATOM 1550 N N . HIS A 1 193 ? -16.264 9.392 22.762 1.00 92.69 193 HIS A N 1
ATOM 1551 C CA . HIS A 1 193 ? -15.121 10.020 22.110 1.00 92.69 193 HIS A CA 1
ATOM 1552 C C . HIS A 1 193 ? -13.974 10.310 23.097 1.00 92.69 193 HIS A C 1
ATOM 1554 O O . HIS A 1 193 ? -14.127 11.089 24.041 1.00 92.69 193 HIS A O 1
ATOM 1560 N N . PHE A 1 194 ? -12.786 9.762 22.814 1.00 91.00 194 PHE A N 1
ATOM 1561 C CA . PHE A 1 194 ? -11.558 9.994 23.585 1.00 91.00 194 PHE A CA 1
ATOM 1562 C C . PHE A 1 194 ? -10.457 10.642 22.729 1.00 91.00 194 PHE A C 1
ATOM 1564 O O . PHE A 1 194 ? -10.052 10.123 21.678 1.00 91.00 194 PHE A O 1
ATOM 1571 N N . LYS A 1 195 ? -9.926 11.782 23.198 1.00 90.88 195 LYS A N 1
ATOM 1572 C CA . LYS A 1 195 ? -8.865 12.533 22.501 1.00 90.88 195 LYS A CA 1
ATOM 1573 C C . LYS A 1 195 ? -7.549 11.756 22.464 1.00 90.88 195 LYS A C 1
ATOM 1575 O O . LYS A 1 195 ? -6.963 11.628 21.389 1.00 90.88 195 LYS A O 1
ATOM 1580 N N . SER A 1 196 ? -7.125 11.209 23.596 1.00 91.06 196 SER A N 1
ATOM 1581 C CA . SER A 1 196 ? -5.940 10.362 23.738 1.00 91.06 196 SER A CA 1
ATOM 1582 C C . SER A 1 196 ? -6.310 9.040 24.406 1.00 91.06 196 SER A C 1
ATOM 1584 O O . SER A 1 196 ? -7.328 8.937 25.090 1.00 91.06 196 SER A O 1
ATOM 1586 N N . ILE A 1 197 ? -5.494 8.024 24.140 1.00 91.56 197 ILE A N 1
ATOM 1587 C CA . ILE A 1 197 ? -5.523 6.724 24.805 1.00 91.56 197 ILE A CA 1
ATOM 1588 C C . ILE A 1 197 ? -4.106 6.531 25.334 1.00 91.56 197 ILE A C 1
ATOM 1590 O O . ILE A 1 197 ? -3.162 6.526 24.547 1.00 91.56 197 ILE A O 1
ATOM 1594 N N . GLU A 1 198 ? -3.962 6.423 26.649 1.00 91.75 198 GLU A N 1
ATOM 1595 C CA . GLU A 1 198 ? -2.676 6.256 27.323 1.00 91.75 198 GLU A CA 1
ATOM 1596 C C . GLU A 1 198 ? -2.729 4.954 28.115 1.00 91.75 198 GLU A C 1
ATOM 1598 O O . GLU A 1 198 ? -3.638 4.739 28.916 1.00 91.75 198 GLU A O 1
ATOM 1603 N N . ALA A 1 199 ? -1.785 4.058 27.840 1.00 89.62 199 ALA A N 1
ATOM 1604 C CA . ALA A 1 199 ? -1.715 2.751 28.468 1.00 89.62 199 ALA A CA 1
ATOM 1605 C C . ALA A 1 199 ? -0.420 2.661 29.273 1.00 89.62 199 ALA A C 1
ATOM 1607 O O . ALA A 1 199 ? 0.665 2.633 28.700 1.00 89.62 199 ALA A O 1
ATOM 1608 N N . VAL A 1 200 ? -0.548 2.597 30.596 1.00 87.44 200 VAL A N 1
ATOM 1609 C CA . VAL A 1 200 ? 0.550 2.246 31.502 1.00 87.44 200 VAL A CA 1
ATOM 1610 C C . VAL A 1 200 ? 0.316 0.803 31.921 1.00 87.44 200 VAL A C 1
ATOM 1612 O O . VAL A 1 200 ? -0.383 0.522 32.892 1.00 87.44 200 VAL A O 1
ATOM 1615 N N . ILE A 1 201 ? 0.801 -0.117 31.093 1.00 81.88 201 ILE A N 1
ATOM 1616 C CA . ILE A 1 201 ? 0.703 -1.557 31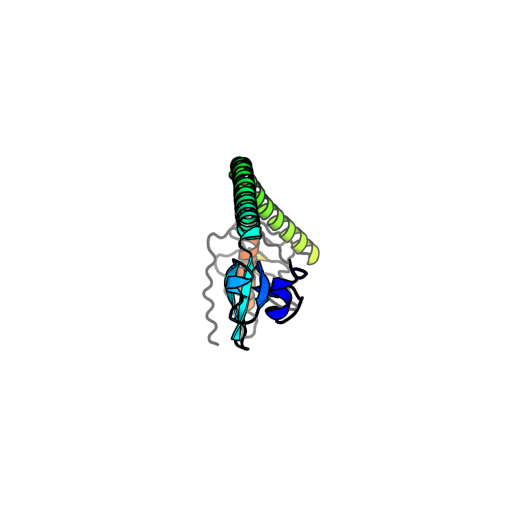.323 1.00 81.88 201 ILE A CA 1
ATOM 1617 C C . ILE A 1 201 ? 2.138 -2.066 31.374 1.00 81.88 201 ILE A C 1
ATOM 1619 O O . ILE A 1 201 ? 2.703 -2.400 30.337 1.00 81.88 201 ILE A O 1
ATOM 1623 N N . ASP A 1 202 ? 2.722 -2.069 32.569 1.00 67.62 202 ASP A N 1
ATOM 1624 C CA . ASP A 1 202 ? 3.964 -2.797 32.812 1.00 67.62 202 ASP A CA 1
ATOM 1625 C C . ASP A 1 202 ? 3.619 -4.276 32.972 1.00 67.62 202 ASP A C 1
ATOM 1627 O O . ASP A 1 202 ? 2.814 -4.650 33.832 1.00 67.62 202 ASP A O 1
ATOM 1631 N N . ASP A 1 203 ? 4.211 -5.105 32.122 1.00 57.84 203 ASP A N 1
ATOM 1632 C CA . ASP A 1 203 ? 4.272 -6.544 32.334 1.00 57.84 203 ASP A CA 1
ATOM 1633 C C . ASP A 1 203 ? 5.656 -6.826 32.935 1.00 57.84 203 ASP A C 1
ATOM 1635 O O . ASP A 1 203 ? 6.656 -6.620 32.249 1.00 57.84 203 ASP A O 1
ATOM 1639 N N . PRO A 1 204 ? 5.775 -7.213 34.215 1.00 46.16 204 PRO A N 1
ATOM 1640 C CA . PRO A 1 204 ? 7.067 -7.533 34.820 1.00 46.16 204 PRO A CA 1
ATOM 1641 C C . PRO A 1 204 ? 7.599 -8.914 34.380 1.00 46.16 204 PRO A C 1
ATOM 1643 O O . PRO A 1 204 ? 8.151 -9.642 35.207 1.00 46.16 204 PRO A O 1
ATOM 1646 N N . GLN A 1 205 ? 7.413 -9.302 33.113 1.00 44.06 205 GLN A N 1
ATOM 1647 C CA . GLN A 1 205 ? 7.899 -10.572 32.558 1.00 44.06 205 GLN A CA 1
ATOM 1648 C C . GLN A 1 205 ? 8.864 -10.367 31.397 1.00 44.06 205 GLN A C 1
ATOM 1650 O O . GLN A 1 205 ? 8.485 -9.687 30.420 1.00 44.06 205 GLN A O 1
#

Secondary structure (DSSP, 8-state):
-TT-TTTGGGEEEEEEEEETTEEEEEE-TTGGGT--EEEEEE-TTSPEEEEEHHHHHHHHHHHHHHHHHHHHHHHHHHHHHHHHHTTHHHHHHHHHHHHHHHHHHHHHHHHHHHT-B--PPBSSS-EEEEEE--TTSSSPPPEEEEE-SS-----S-TTSSHHHHHHHHHHHHHHHHTT--BSS-TTT-EEB--S----------

Foldseek 3Di:
DLPPPLQVVFFPDSDFDADPNDTWTKGDPPCVVVADWDFPDADPVGITTTDGPVCVVVVVVVVVVVVVVVVVVVVVVVVVCVVCVVCVVVVVVVVVVVVVVCVVVVQVVVCVVVVWDAAAADQDQWWFFAQFADPPDDPGGGDTDTPPDPDDDDDDDPPPCPLVVVVSSLVVQVCNQVRHTGDTDRVGGHHHDDPDDDDPDDDPD

Radius of gyration: 39.72 Å; chains: 1; bounding box: 77×38×97 Å

InterPro domains:
  IPR027417 P-loop containing nucleoside triphosphate hydrolase [G3DSA:3.40.50.300] (118-205)
  IPR027417 P-loop containing nucleoside triphosphate hydrolase [SSF52540] (122-176)

Sequence (205 aa):
MAHSSNLKDYLVDTQVHFLNGEETLMVRGGFNKAIKASVLGRSSGGFFYILPQSISHLKERESTLLSRKEEVIYRYCQNFSATMHKHYLFMRYINREYDKFDHYQARVLFARAFDYNFILPSKQKVVKLDGFCHPAIENPKPVNINLDKSVMLVTGVNAGGKTMLLKSLLSAVYMSKNLLPFKCNEEKTEVGHFKSIEAVIDDPQ

Organism: NCBI:txid652676